Protein 6UB6 (pdb70)

Nearest PDB structures (foldseek):
  6ub2-assembly2_B  TM=1.001E+00  e=1.480E-48  Lentinula edodes
  6ub8-assembly5_E  TM=8.440E-01  e=1.609E-13  Aureobasidium namibiae CBS 147.97
  8j3y-assembly2_B  TM=8.061E-01  e=1.353E-11  Saccharophagus degradans 2-40
  8j3x-assembly1_A  TM=7.877E-01  e=9.665E-12  Saccharophagus degradans 2-40
  5m0k-assembly2_B  TM=5.957E-01  e=1.407E-04  Cellulomonas flavigena

Sequence (252 aa):
SHMASGKRGLAWPWYNSPLDPGVLNNGDGEVVAIYDWETYAPPTSTGGTGGLGFIGMQGTMDSDSSPVAQLATRQAQQGWATVFSLNEPDINGITPAEAASWYIEWVNPLAIKKKALPAVTSSTTSGQGLSWLSEMISACAGACYFDYINLHWYGTSFAEFQAYIEQAHNQFPSYTIVISEFALTNGGNQVAFFESAFPFLDGLSSYVLLYFPFVATSPALLQANDPGAVTTVGTGSCLYTNAGGPSSVGNLMY

InterPro domains:
  IPR017853 Glycoside hydrolase superfamily [SSF51445] (85-211)
  IPR024655 Asl1-like, glycosyl hydrolase catalytic domain [PF11790] (25-238)
  IPR053183 Alkali-sensitive linkage protein [PTHR34154] (13-233)

Organism: Lentinula edodes (NCBI:txid5353)

B-factor: mean 15.74, std 6.87, range [9.91, 63.65]

Structure (mmCIF, N/CA/C/O backbone):
data_6UB6
#
_entry.id   6UB6
#
_cell.length_a   45.871
_cell.length_b   47.678
_cell.length_c   52.549
_cell.angle_alpha   90.00
_cell.angle_beta   110.42
_cell.angle_gamma   90.00
#
_symmetry.space_group_name_H-M   'P 1 21 1'
#
loop_
_entity.id
_entity.type
_entity.pdbx_description
1 polymer Endo-beta-1,3-glucanase
2 branched beta-D-glucopyranose-(1-3)-beta-D-glucopyranose-(1-3)-beta-D-glucopyranose-(1-3)-beta-D-glucopyranose
3 branched beta-D-glucopyranose-(1-3)-beta-D-glucopyranose
4 non-polymer 'CHLORIDE ION'
5 water water
#
loop_
_atom_site.group_PDB
_atom_site.id
_atom_site.type_symbol
_atom_site.label_atom_id
_atom_site.label_alt_id
_atom_site.label_comp_id
_atom_site.label_asym_id
_atom_site.label_entity_id
_atom_site.label_seq_id
_atom_site.pdbx_PDB_ins_code
_atom_site.Cartn_x
_atom_site.Cartn_y
_atom_site.Cartn_z
_atom_site.occupancy
_atom_site.B_iso_or_equiv
_atom_site.auth_seq_id
_atom_site.auth_comp_id
_atom_site.auth_asym_id
_atom_site.auth_atom_id
_atom_site.pdbx_PDB_model_num
ATOM 1 N N . SER A 1 19 ? 8.607 -10.217 -12.985 1.00 28.41 16 SER A N 1
ATOM 2 C CA . SER A 1 19 ? 9.511 -10.902 -12.007 1.00 25.97 16 SER A CA 1
ATOM 3 C C . SER A 1 19 ? 9.049 -12.348 -11.786 1.00 23.78 16 SER A C 1
ATOM 4 O O . SER A 1 19 ? 7.854 -12.555 -11.489 1.00 24.61 16 SER A O 1
ATOM 7 N N . HIS A 1 20 ? 9.969 -13.304 -11.923 1.00 21.20 17 HIS A N 1
ATOM 8 C CA . HIS A 1 20 ? 9.732 -14.754 -11.695 1.00 20.25 17 HIS A CA 1
ATOM 9 C C . HIS A 1 20 ? 10.320 -15.189 -10.348 1.00 19.28 17 HIS A C 1
ATOM 10 O O . HIS A 1 20 ? 10.095 -16.344 -9.968 1.00 20.77 17 HIS A O 1
ATOM 17 N N . MET A 1 21 ? 11.046 -14.309 -9.653 1.00 18.34 18 MET A N 1
ATOM 18 C CA . MET A 1 21 ? 11.503 -14.559 -8.259 1.00 18.24 18 MET A CA 1
ATOM 19 C C . MET A 1 21 ? 11.782 -13.214 -7.584 1.00 19.05 18 MET A C 1
ATOM 20 O O . MET A 1 21 ? 12.626 -12.452 -8.092 1.00 20.66 18 MET A O 1
ATOM 25 N N . ALA A 1 22 ? 11.078 -12.942 -6.484 1.00 17.63 19 ALA A N 1
ATOM 26 C CA . ALA A 1 22 ? 11.098 -11.655 -5.750 1.00 17.82 19 ALA A CA 1
ATOM 27 C C . ALA A 1 22 ? 12.524 -11.332 -5.292 1.00 17.81 19 ALA A C 1
ATOM 28 O O . ALA A 1 22 ? 13.250 -12.272 -4.900 1.00 18.27 19 ALA A O 1
ATOM 30 N N . SER A 1 23 ? 12.892 -10.046 -5.309 1.00 16.73 20 SER A N 1
ATOM 31 C CA . SER A 1 23 ? 14.151 -9.523 -4.713 1.00 15.85 20 SER A CA 1
ATOM 32 C C . SER A 1 23 ? 14.175 -9.864 -3.218 1.00 15.58 20 SER A C 1
ATOM 33 O O . SER A 1 23 ? 15.238 -10.290 -2.721 1.00 17.07 20 SER A O 1
ATOM 36 N N . GLY A 1 24 ? 13.038 -9.696 -2.532 1.00 14.53 21 GLY A N 1
ATOM 37 C CA . GLY A 1 24 ? 12.835 -10.172 -1.150 1.00 13.75 21 GLY A CA 1
ATOM 38 C C . GLY A 1 24 ? 13.600 -9.355 -0.116 1.00 13.82 21 GLY A C 1
ATOM 39 O O . GLY A 1 24 ? 14.214 -9.964 0.787 1.00 14.89 21 GLY A O 1
ATOM 40 N N . LYS A 1 25 ? 13.547 -8.025 -0.221 1.00 13.02 22 LYS A N 1
ATOM 41 C CA . LYS A 1 25 ? 14.306 -7.091 0.648 1.00 13.17 22 LYS A CA 1
ATOM 42 C C . LYS A 1 25 ? 13.369 -6.263 1.536 1.00 12.63 22 LYS A C 1
ATOM 43 O O . LYS A 1 25 ? 13.896 -5.572 2.406 1.00 12.50 22 LYS A O 1
ATOM 49 N N . ARG A 1 26 ? 12.052 -6.284 1.316 1.00 11.37 23 ARG A N 1
ATOM 50 C CA . ARG A 1 26 ? 11.134 -5.283 1.924 1.00 11.50 23 ARG A CA 1
ATOM 51 C C . ARG A 1 26 ? 10.698 -5.738 3.315 1.00 11.17 23 ARG A C 1
ATOM 52 O O . ARG A 1 26 ? 10.493 -6.954 3.532 1.00 12.04 23 ARG A O 1
ATOM 60 N N . GLY A 1 27 ? 10.535 -4.770 4.213 1.00 10.34 24 GLY A N 1
ATOM 61 C CA . GLY A 1 27 ? 10.098 -5.030 5.595 1.00 10.72 24 GLY A CA 1
ATOM 62 C C . GLY A 1 27 ? 9.114 -3.994 6.106 1.00 11.00 24 GLY A C 1
ATOM 63 O O . GLY A 1 27 ? 9.113 -2.854 5.610 1.00 10.58 24 GLY A O 1
ATOM 64 N N . LEU A 1 28 ? 8.342 -4.376 7.124 1.00 11.03 25 LEU A N 1
ATOM 65 C CA . LEU A 1 28 ? 7.380 -3.477 7.812 1.00 10.99 25 LEU A CA 1
ATOM 66 C C . LEU A 1 28 ? 8.024 -2.893 9.072 1.00 11.08 25 LEU A C 1
ATOM 67 O O . LEU A 1 28 ? 8.410 -3.665 9.962 1.00 10.73 25 LEU A O 1
ATOM 72 N N . ALA A 1 29 ? 8.151 -1.567 9.118 1.00 11.27 26 ALA A N 1
ATOM 73 C CA . ALA A 1 29 ? 8.461 -0.786 10.334 1.00 10.53 26 ALA A CA 1
ATOM 74 C C . ALA A 1 29 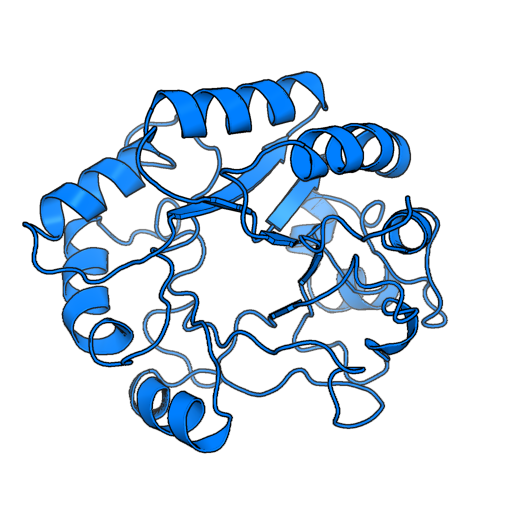? 7.143 -0.565 11.074 1.00 10.68 26 ALA A C 1
ATOM 75 O O . ALA A 1 29 ? 6.364 0.311 10.675 1.00 11.10 26 ALA A O 1
ATOM 77 N N . TRP A 1 30 ? 6.911 -1.387 12.095 1.00 9.96 27 TRP A N 1
ATOM 78 C CA . TRP A 1 30 ? 5.579 -1.690 12.674 1.00 10.16 27 TRP A CA 1
ATOM 79 C C . TRP A 1 30 ? 5.462 -1.101 14.074 1.00 10.18 27 TRP A C 1
ATOM 80 O O . TRP A 1 30 ? 6.004 -1.667 15.010 1.00 10.55 27 TRP A O 1
ATOM 91 N N . PRO A 1 31 ? 4.785 0.052 14.274 1.00 10.54 28 PRO A N 1
ATOM 92 C CA . PRO A 1 31 ? 4.744 0.677 15.592 1.00 10.87 28 PRO A CA 1
ATOM 93 C C . PRO A 1 31 ? 3.965 -0.097 16.664 1.00 11.13 28 PRO A C 1
ATOM 94 O O . PRO A 1 31 ? 3.092 -0.891 16.358 1.00 11.02 28 PRO A O 1
ATOM 98 N N . TRP A 1 32 ? 4.299 0.207 17.919 1.00 11.05 29 TRP A N 1
ATOM 99 C CA . TRP A 1 32 ? 3.677 -0.361 19.145 1.00 11.52 29 TRP A CA 1
ATOM 100 C C . TRP A 1 32 ? 2.152 -0.196 19.127 1.00 11.25 29 TRP A C 1
ATOM 101 O O . TRP A 1 32 ? 1.461 -1.029 19.749 1.00 11.42 29 TRP A O 1
ATOM 112 N N . TYR A 1 33 ? 1.652 0.863 18.489 1.00 11.14 30 TYR A N 1
ATOM 113 C CA . TYR A 1 33 ? 0.221 1.265 18.539 1.00 11.70 30 TYR A CA 1
ATOM 114 C C . TYR A 1 33 ? -0.591 0.576 17.429 1.00 11.10 30 TYR A C 1
ATOM 115 O O . TYR A 1 33 ? -1.752 0.946 17.238 1.00 10.81 30 TYR A O 1
ATOM 124 N N . ASN A 1 34 ? -0.047 -0.440 16.750 1.00 11.47 31 ASN A N 1
ATOM 125 C CA . ASN A 1 34 ? -0.704 -1.042 15.557 1.00 11.52 31 ASN A CA 1
ATOM 126 C C . ASN A 1 34 ? -1.630 -2.221 15.897 1.00 11.80 31 ASN A C 1
ATOM 127 O O . ASN A 1 34 ? -1.962 -2.973 14.970 1.00 11.80 31 ASN A O 1
ATOM 132 N N . SER A 1 35 ? -2.105 -2.361 17.140 1.00 12.16 32 SER A N 1
ATOM 133 C CA . SER A 1 35 ? -3.041 -3.451 17.534 1.00 12.64 32 SER A CA 1
ATOM 134 C C . SER A 1 35 ? -4.233 -3.573 16.576 1.00 12.86 32 SER A C 1
ATOM 135 O O . SER A 1 35 ? -4.714 -4.685 16.358 1.00 12.90 32 SER A O 1
ATOM 138 N N . PRO A 1 36 ? -4.794 -2.481 15.995 1.00 12.73 33 PRO A N 1
ATOM 139 C CA . PRO A 1 36 ? -5.908 -2.617 15.054 1.00 12.64 33 PRO A CA 1
ATOM 140 C C . PRO A 1 36 ? -5.534 -3.133 13.655 1.00 12.51 33 PRO A C 1
ATOM 141 O O . PRO A 1 36 ? -6.433 -3.459 12.912 1.00 13.66 33 PRO A O 1
ATOM 145 N N . LEU A 1 37 ? -4.245 -3.187 13.318 1.00 12.29 34 LEU A N 1
ATOM 146 C CA . LEU A 1 37 ? -3.801 -3.400 11.913 1.00 12.10 34 LEU A CA 1
ATOM 147 C C . LEU A 1 37 ? -3.250 -4.814 11.718 1.00 11.95 34 LEU A C 1
ATOM 148 O O . LEU A 1 37 ? -2.740 -5.410 12.668 1.00 11.69 34 LEU A O 1
ATOM 153 N N . ASP A 1 38 ? -3.334 -5.301 10.481 1.00 11.93 35 ASP A N 1
ATOM 154 C CA . ASP A 1 38 ? -2.961 -6.682 10.084 1.00 12.24 35 ASP A CA 1
ATOM 155 C C . ASP A 1 38 ? -1.753 -6.621 9.150 1.00 12.00 35 ASP A C 1
ATOM 156 O O . ASP A 1 38 ? -1.874 -6.170 8.010 1.00 11.71 35 ASP A O 1
ATOM 161 N N . PRO A 1 39 ? -0.556 -7.098 9.571 1.00 12.87 36 PRO A N 1
ATOM 162 C CA . PRO A 1 39 ? 0.617 -7.088 8.694 1.00 13.19 36 PRO A CA 1
ATOM 163 C C . PRO A 1 39 ? 0.419 -7.932 7.424 1.00 12.89 36 PRO A C 1
ATOM 164 O O . PRO A 1 39 ? 1.018 -7.618 6.416 1.00 12.21 36 PRO A O 1
ATOM 168 N N . GLY A 1 40 ? -0.418 -8.969 7.501 1.00 12.96 37 GLY A N 1
ATOM 169 C CA . GLY A 1 40 ? -0.776 -9.830 6.355 1.00 13.33 37 GLY A CA 1
ATOM 170 C C . GLY A 1 40 ? -1.387 -9.054 5.196 1.00 13.09 37 GLY A C 1
ATOM 171 O O . GLY A 1 40 ? -1.315 -9.542 4.053 1.00 13.25 37 GLY A O 1
ATOM 172 N N . VAL A 1 41 ? -1.964 -7.879 5.447 1.00 12.50 38 VAL A N 1
ATOM 173 C CA . VAL A 1 41 ? -2.536 -7.022 4.365 1.00 12.12 38 VAL A CA 1
ATOM 174 C C . VAL A 1 41 ? -1.414 -6.624 3.392 1.00 12.47 38 VAL A C 1
ATOM 175 O O . VAL A 1 41 ? -1.704 -6.511 2.191 1.00 12.94 38 VAL A O 1
ATOM 179 N N . LEU A 1 42 ? -0.176 -6.444 3.870 1.00 12.45 39 LEU A N 1
ATOM 180 C CA . LEU A 1 42 ? 0.952 -5.960 3.023 1.00 12.80 39 LEU A CA 1
ATOM 181 C C . LEU A 1 42 ? 1.871 -7.119 2.615 1.00 12.88 39 LEU A C 1
ATOM 182 O O . LEU A 1 42 ? 2.898 -6.851 1.985 1.00 13.99 39 LEU A O 1
ATOM 187 N N . ASN A 1 43 ? 1.504 -8.361 2.939 1.00 13.37 40 ASN A N 1
ATOM 188 C CA . ASN A 1 43 ? 2.234 -9.577 2.492 1.00 13.79 40 ASN A CA 1
ATOM 189 C C . ASN A 1 43 ? 1.312 -10.423 1.608 1.00 13.87 40 ASN A C 1
ATOM 190 O O . ASN A 1 43 ? 0.563 -11.256 2.152 1.00 14.26 40 ASN A O 1
ATOM 195 N N . ASN A 1 44 ? 1.400 -10.256 0.285 1.00 14.01 41 ASN A N 1
ATOM 196 C CA . ASN A 1 44 ? 0.578 -11.026 -0.688 1.00 14.06 41 ASN A CA 1
ATOM 197 C C . ASN A 1 44 ? 1.233 -12.387 -0.963 1.00 13.99 41 ASN A C 1
ATOM 198 O O . ASN A 1 44 ? 0.691 -13.132 -1.791 1.00 15.37 41 ASN A O 1
ATOM 203 N N . GLY A 1 45 ? 2.367 -12.689 -0.326 1.00 13.41 42 GLY A N 1
ATOM 204 C CA . GLY A 1 45 ? 3.052 -13.991 -0.433 1.00 14.90 42 GLY A CA 1
ATOM 205 C C . GLY A 1 45 ? 3.917 -14.120 -1.679 1.00 14.89 42 GLY A C 1
ATOM 206 O O . GLY A 1 45 ? 4.495 -15.205 -1.863 1.00 15.38 42 GLY A O 1
ATOM 207 N N . ASP A 1 46 ? 4.037 -13.072 -2.504 1.00 14.77 43 ASP A N 1
ATOM 208 C CA . ASP A 1 46 ? 4.915 -13.092 -3.706 1.00 14.80 43 ASP A CA 1
ATOM 209 C C . ASP A 1 46 ? 6.366 -13.234 -3.236 1.00 15.08 43 ASP A C 1
ATOM 210 O O . ASP A 1 46 ? 7.169 -13.857 -3.951 1.00 16.64 43 ASP A O 1
ATOM 215 N N . GLY A 1 47 ? 6.682 -12.673 -2.066 1.00 14.91 44 GLY A N 1
ATOM 216 C CA . GLY A 1 47 ? 7.998 -12.810 -1.420 1.00 14.36 44 GLY A CA 1
ATOM 217 C C . GLY A 1 47 ? 8.813 -11.531 -1.446 1.00 13.73 44 GLY A C 1
ATOM 218 O O . GLY A 1 47 ? 9.991 -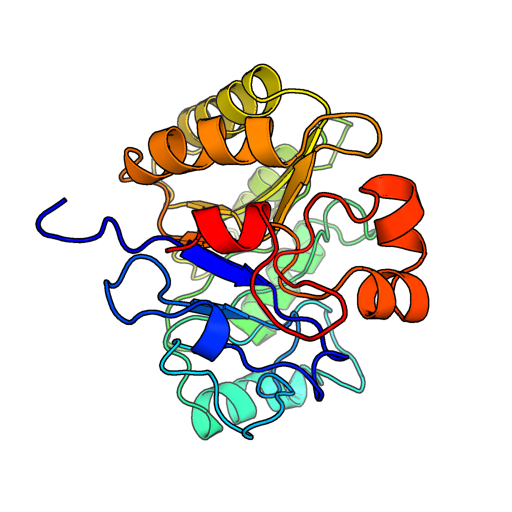11.607 -1.073 1.00 14.67 44 GLY A O 1
ATOM 219 N N . GLU A 1 48 ? 8.237 -10.393 -1.855 1.00 12.84 45 GLU A N 1
ATOM 220 C CA . GLU A 1 48 ? 8.956 -9.090 -1.800 1.00 13.27 45 GLU A CA 1
ATOM 221 C C . GLU A 1 48 ? 9.034 -8.614 -0.346 1.00 13.00 45 GLU A C 1
ATOM 222 O O . GLU A 1 48 ? 10.064 -8.005 0.011 1.00 13.13 45 GLU A O 1
ATOM 228 N N . VAL A 1 49 ? 7.991 -8.870 0.452 1.00 12.49 46 VAL A N 1
ATOM 229 C CA . VAL A 1 49 ? 7.930 -8.444 1.881 1.00 12.31 46 VAL A CA 1
ATOM 230 C C . VAL A 1 49 ? 8.226 -9.657 2.771 1.00 12.88 46 VAL A C 1
ATOM 231 O O . VAL A 1 49 ? 7.458 -10.633 2.727 1.00 13.64 46 VAL A O 1
ATOM 235 N N . VAL A 1 50 ? 9.307 -9.586 3.552 1.00 12.39 47 VAL A N 1
ATOM 236 C CA . VAL A 1 50 ? 9.896 -10.772 4.239 1.00 12.20 47 VAL A CA 1
ATOM 237 C C . VAL A 1 50 ? 10.054 -10.525 5.744 1.00 12.34 47 VAL A C 1
ATOM 238 O O . VAL A 1 50 ? 10.129 -11.522 6.468 1.00 14.73 47 VAL A O 1
ATOM 242 N N . ALA A 1 51 ? 10.131 -9.273 6.202 1.00 11.27 48 ALA A N 1
ATOM 243 C CA . ALA A 1 51 ? 10.565 -8.947 7.579 1.00 11.24 48 ALA A CA 1
ATOM 244 C C . ALA A 1 51 ? 9.615 -7.952 8.241 1.00 10.91 48 ALA A C 1
ATOM 245 O O . ALA A 1 51 ? 8.880 -7.232 7.555 1.00 10.70 48 ALA A O 1
ATOM 247 N N . ILE A 1 52 ? 9.646 -7.928 9.570 1.00 10.88 49 ILE A N 1
ATOM 248 C CA . ILE A 1 52 ? 8.898 -6.945 10.399 1.00 10.74 49 ILE A CA 1
ATOM 249 C C . ILE A 1 52 ? 9.743 -6.659 11.637 1.00 10.61 49 ILE A C 1
ATOM 250 O O . ILE A 1 52 ? 10.367 -7.591 12.147 1.00 11.12 49 ILE A O 1
ATOM 255 N N . TYR A 1 53 ? 9.811 -5.398 12.053 1.00 9.93 50 TYR A N 1
ATOM 256 C CA . TYR A 1 53 ? 10.378 -5.015 13.371 1.00 10.18 50 TYR A CA 1
ATOM 257 C C . TYR A 1 53 ? 9.476 -3.937 13.965 1.00 10.28 50 TYR A C 1
ATOM 258 O O . TYR A 1 53 ? 8.700 -3.320 13.209 1.00 10.34 50 TYR A O 1
ATOM 267 N N . ASP A 1 54 ? 9.544 -3.751 15.284 1.00 10.60 51 ASP A N 1
ATOM 268 C CA . ASP A 1 54 ? 8.603 -2.857 16.006 1.00 10.83 51 ASP A CA 1
ATOM 269 C C . ASP A 1 54 ? 9.345 -1.964 17.004 1.00 10.51 51 ASP A C 1
ATOM 270 O O . ASP A 1 54 ? 8.683 -1.437 17.912 1.00 10.85 51 ASP A O 1
ATOM 275 N N . TRP A 1 55 ? 10.658 -1.791 16.830 1.00 10.51 52 TRP A N 1
ATOM 276 C CA . TRP A 1 55 ? 11.542 -0.936 17.670 1.00 10.42 52 TRP A CA 1
ATOM 277 C C . TRP A 1 55 ? 11.647 -1.493 19.097 1.00 10.63 52 TRP A C 1
ATOM 278 O O . TRP A 1 55 ? 12.244 -0.809 19.946 1.00 11.25 52 TRP A O 1
ATOM 289 N N . GLU A 1 56 ? 11.133 -2.703 19.342 1.00 10.39 53 GLU A N 1
ATOM 290 C CA . GLU A 1 56 ? 11.060 -3.306 20.701 1.00 10.39 53 GLU A CA 1
ATOM 291 C C . GLU A 1 56 ? 11.440 -4.789 20.637 1.00 10.39 53 GLU A C 1
ATOM 292 O O . GLU A 1 56 ? 11.609 -5.327 19.523 1.00 10.25 53 GLU A O 1
ATOM 298 N N . THR A 1 57 ? 11.545 -5.430 21.803 1.00 10.75 54 THR A N 1
ATOM 299 C CA . THR A 1 57 ? 11.906 -6.865 21.938 1.00 11.25 54 THR A CA 1
ATOM 300 C C . THR A 1 57 ? 10.657 -7.714 22.212 1.00 11.23 54 THR A C 1
ATOM 301 O O . THR A 1 57 ? 10.805 -8.942 22.297 1.00 12.33 54 THR A O 1
ATOM 305 N N . TYR A 1 58 ? 9.477 -7.099 22.333 1.00 10.70 55 TYR A N 1
ATOM 306 C CA . TYR A 1 58 ? 8.179 -7.822 22.402 1.00 11.34 55 TYR A CA 1
ATOM 307 C C . TYR A 1 58 ? 7.595 -7.916 20.989 1.00 11.46 55 TYR A C 1
ATOM 308 O O . TYR A 1 58 ? 7.931 -7.084 20.117 1.00 11.70 55 TYR A O 1
ATOM 317 N N . ALA A 1 59 ? 6.743 -8.916 20.766 1.00 11.59 56 ALA A N 1
ATOM 318 C CA . ALA A 1 59 ? 6.202 -9.265 19.434 1.00 11.85 56 ALA A CA 1
ATOM 319 C C . ALA A 1 59 ? 5.348 -8.114 18.906 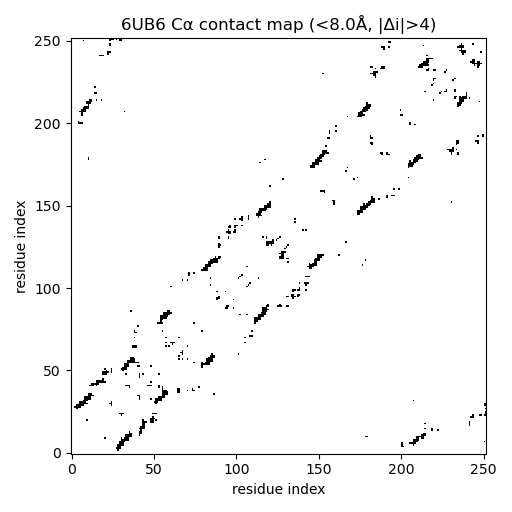1.00 11.92 56 ALA A C 1
ATOM 320 O O . ALA A 1 59 ? 4.727 -7.388 19.681 1.00 12.38 56 ALA A O 1
ATOM 322 N N . PRO A 1 60 ? 5.281 -7.909 17.570 1.00 11.47 57 PRO A N 1
ATOM 323 C CA . PRO A 1 60 ? 4.423 -6.871 16.999 1.00 11.52 57 PRO A CA 1
ATOM 324 C C . PRO A 1 60 ? 2.989 -6.928 17.526 1.00 11.59 57 PRO A C 1
ATOM 325 O O . PRO A 1 60 ? 2.357 -7.980 17.481 1.00 11.81 57 PRO A O 1
ATOM 329 N N . PRO A 1 61 ? 2.442 -5.824 18.086 1.00 11.40 58 PRO A N 1
ATOM 330 C CA . PRO A 1 61 ? 1.018 -5.765 18.417 1.00 11.60 58 PRO A CA 1
ATOM 331 C C . PRO A 1 61 ? 0.197 -5.668 17.123 1.00 11.67 58 PRO A C 1
ATOM 332 O O . PRO A 1 61 ? 0.356 -4.702 16.394 1.00 12.20 58 PRO A O 1
ATOM 336 N N . THR A 1 62 ? -0.654 -6.661 16.858 1.00 11.74 59 THR A N 1
ATOM 337 C CA . THR A 1 62 ? -1.429 -6.759 15.593 1.00 12.28 59 THR A CA 1
ATOM 338 C C . THR A 1 62 ? -2.869 -7.176 15.893 1.00 13.26 59 THR A C 1
ATOM 339 O O . THR A 1 62 ? -3.147 -7.601 17.028 1.00 14.53 59 THR A O 1
ATOM 343 N N . SER A 1 63 ? -3.743 -7.085 14.895 1.00 13.33 60 SER A N 1
ATOM 344 C CA . SER A 1 63 ? -5.176 -7.457 15.017 1.00 14.49 60 SER A CA 1
ATOM 345 C C . SER A 1 63 ? -5.331 -8.981 15.112 1.00 15.13 60 SER A C 1
ATOM 346 O O . SER A 1 63 ? -6.412 -9.419 15.516 1.00 17.84 60 SER A O 1
ATOM 349 N N . THR A 1 64 ? -4.300 -9.748 14.744 1.00 15.70 61 THR A N 1
ATOM 350 C CA . THR A 1 64 ? -4.352 -11.228 14.591 1.00 16.46 61 THR A CA 1
ATOM 351 C C . THR A 1 64 ? -3.610 -11.936 15.731 1.00 16.67 61 THR A C 1
ATOM 352 O O . THR A 1 64 ? -3.879 -13.133 15.939 1.00 19.73 61 THR A O 1
ATOM 356 N N . GLY A 1 65 ? -2.676 -11.248 16.396 1.00 16.14 62 GLY A N 1
ATOM 357 C CA . GLY A 1 65 ? -1.704 -11.862 17.322 1.00 16.56 62 GLY A CA 1
ATOM 358 C C . GLY A 1 65 ? -0.542 -12.507 16.577 1.00 16.57 62 GLY A C 1
ATOM 359 O O . GLY A 1 65 ? 0.352 -13.051 17.244 1.00 20.15 62 GLY A O 1
ATOM 360 N N . GLY A 1 66 ? -0.552 -12.460 15.240 1.00 15.43 63 GLY A N 1
ATOM 361 C CA . GLY A 1 66 ? 0.533 -12.985 14.388 1.00 15.26 63 GLY A CA 1
ATOM 362 C C . GLY A 1 66 ? 1.198 -11.879 13.588 1.00 15.05 63 GLY A C 1
ATOM 363 O O . GLY A 1 66 ? 0.852 -10.703 13.799 1.00 16.04 63 GLY A O 1
ATOM 364 N N . THR A 1 67 ? 2.108 -12.239 12.678 1.00 15.14 64 THR A N 1
ATOM 365 C CA . THR A 1 67 ? 2.921 -11.270 11.896 1.00 15.76 64 THR A CA 1
ATOM 366 C C . THR A 1 67 ? 2.679 -11.452 10.397 1.00 15.78 64 THR A C 1
ATOM 367 O O . THR A 1 67 ? 3.508 -10.973 9.615 1.00 16.73 64 THR A O 1
ATOM 371 N N . GLY A 1 68 ? 1.587 -12.110 10.016 1.00 14.56 65 GLY A N 1
ATOM 372 C CA . GLY A 1 68 ? 1.177 -12.229 8.603 1.00 15.39 65 GLY A CA 1
ATOM 373 C C . GLY A 1 68 ? 2.231 -12.931 7.766 1.00 16.02 65 GLY A C 1
ATOM 374 O O . GLY A 1 68 ? 2.407 -12.552 6.584 1.00 16.92 65 GLY A O 1
ATOM 375 N N . GLY A 1 69 ? 2.917 -13.910 8.360 1.00 17.26 66 GLY A N 1
ATOM 376 C CA . GLY A 1 69 ? 3.936 -14.748 7.703 1.00 18.37 66 GLY A CA 1
ATOM 377 C C . GLY A 1 69 ? 5.309 -14.096 7.656 1.00 17.46 66 GLY A C 1
ATOM 378 O O . GLY A 1 69 ? 6.217 -14.708 7.070 1.00 20.85 66 GLY A O 1
ATOM 379 N N . LEU A 1 70 ? 5.482 -12.913 8.254 1.00 16.11 67 LEU A N 1
ATOM 380 C CA . LEU A 1 70 ? 6.763 -12.157 8.195 1.00 14.79 67 LEU A CA 1
ATOM 381 C C . LEU A 1 70 ? 7.666 -12.554 9.365 1.00 14.04 67 LEU A C 1
ATOM 382 O O . LEU A 1 70 ? 7.148 -12.795 10.469 1.00 15.65 67 LEU A O 1
ATOM 387 N N . GLY A 1 71 ? 8.975 -12.609 9.121 1.00 13.64 68 GLY A N 1
ATOM 388 C CA . GLY A 1 71 ? 9.988 -12.914 10.148 1.00 13.61 68 GLY A CA 1
ATOM 389 C C . GLY A 1 71 ? 10.226 -11.711 11.040 1.00 13.00 68 GLY A C 1
ATOM 390 O O . GLY A 1 71 ? 10.615 -10.655 10.519 1.00 13.38 68 GLY A O 1
ATOM 391 N N . PHE A 1 72 ? 9.990 -11.850 12.343 1.00 12.28 69 PHE A N 1
ATOM 392 C CA . PHE A 1 72 ? 10.146 -10.732 13.300 1.00 11.58 69 PHE A CA 1
ATOM 393 C C . PHE A 1 72 ? 11.618 -10.591 13.683 1.00 11.28 69 PHE A C 1
ATOM 394 O O . PHE A 1 72 ? 12.267 -11.597 14.037 1.00 11.80 69 PHE A O 1
ATOM 402 N N . ILE A 1 73 ? 12.108 -9.357 13.620 1.00 10.39 70 ILE A N 1
ATOM 403 C CA . ILE A 1 73 ? 13.466 -8.961 14.076 1.00 10.31 70 ILE A CA 1
ATOM 404 C C . ILE A 1 73 ? 13.295 -8.205 15.392 1.00 10.56 70 ILE A C 1
ATOM 405 O O . ILE A 1 73 ? 12.693 -7.123 15.379 1.00 10.67 70 ILE A O 1
ATOM 410 N N . GLY A 1 74 ? 13.769 -8.780 16.497 1.00 10.36 71 GLY A N 1
ATOM 411 C CA . GLY A 1 74 ? 13.784 -8.088 17.796 1.00 10.46 71 GLY A CA 1
ATOM 412 C C . GLY A 1 74 ? 14.665 -6.858 17.732 1.00 11.01 71 GLY A C 1
ATOM 413 O O . GLY A 1 74 ? 15.634 -6.864 16.953 1.00 11.78 71 GLY A O 1
ATOM 414 N N . MET A 1 75 ? 14.388 -5.847 18.555 1.00 10.71 72 MET A N 1
ATOM 415 C CA . MET A 1 75 ? 15.218 -4.617 18.554 1.00 10.42 72 MET A CA 1
ATOM 416 C C . MET A 1 75 ? 15.351 -4.080 19.975 1.00 10.10 72 MET A C 1
ATOM 417 O O . MET A 1 75 ? 14.321 -3.738 20.580 1.00 10.49 72 MET A O 1
ATOM 422 N N . GLN A 1 76 ? 16.591 -3.995 20.448 1.00 10.19 73 GLN A N 1
ATOM 423 C CA . GLN A 1 76 ? 16.936 -3.278 21.696 1.00 10.34 73 GLN A CA 1
ATOM 424 C C . GLN A 1 76 ? 17.310 -1.848 21.290 1.00 10.35 73 GLN A C 1
ATOM 425 O O . GLN A 1 76 ? 18.507 -1.581 21.087 1.00 10.45 73 GLN A O 1
ATOM 431 N N . GLY A 1 77 ? 16.303 -0.979 21.163 1.00 10.75 74 GLY A N 1
ATOM 432 C CA . GLY A 1 77 ? 16.439 0.354 20.546 1.00 10.72 74 GLY A CA 1
ATOM 433 C C . GLY A 1 77 ? 16.884 1.400 21.548 1.00 10.69 74 GLY A C 1
ATOM 434 O O . GLY A 1 77 ? 17.346 2.467 21.120 1.00 11.11 74 GLY A O 1
ATOM 435 N N . THR A 1 78 ? 16.739 1.102 22.842 1.00 10.76 75 THR A N 1
ATOM 436 C CA . THR A 1 78 ? 17.241 1.915 23.975 1.00 10.86 75 THR A CA 1
ATOM 437 C C . THR A 1 78 ? 18.222 1.055 24.769 1.00 10.82 75 THR A C 1
ATOM 438 O O . THR A 1 78 ? 18.166 -0.176 24.619 1.00 11.30 75 THR A O 1
ATOM 442 N N . MET A 1 79 ? 19.050 1.658 25.622 1.00 11.79 76 MET A N 1
ATOM 443 C CA . MET A 1 79 ? 20.010 0.879 26.448 1.00 12.62 76 MET A CA 1
ATOM 444 C C . MET A 1 79 ? 19.242 0.067 27.498 1.00 11.92 76 MET A C 1
ATOM 445 O O . MET A 1 79 ? 19.750 -0.976 27.934 1.00 12.73 76 MET A O 1
ATOM 450 N N . ASP A 1 80 ? 18.036 0.511 27.844 1.00 11.94 77 ASP A N 1
ATOM 451 C CA . ASP A 1 80 ? 17.138 -0.162 28.815 1.00 11.98 77 ASP A CA 1
ATOM 452 C C . ASP A 1 80 ? 15.831 0.628 28.846 1.00 12.24 77 ASP A C 1
ATOM 453 O O . ASP A 1 80 ? 15.885 1.868 28.820 1.00 13.06 77 ASP A O 1
ATOM 458 N N . SER A 1 81 ? 14.695 -0.056 28.900 1.00 12.09 78 SER A N 1
ATOM 459 C CA . SER A 1 81 ? 13.369 0.591 29.043 1.00 11.88 78 SER A CA 1
ATOM 460 C C . SER A 1 81 ? 12.410 -0.369 29.735 1.00 11.58 78 SER A C 1
ATOM 461 O O . SER A 1 81 ? 12.721 -1.570 29.814 1.00 12.02 78 SER A O 1
ATOM 464 N N . ASP A 1 82 ? 11.277 0.154 30.192 1.00 12.22 79 ASP A N 1
ATOM 465 C CA . ASP A 1 82 ? 10.219 -0.662 30.836 1.00 13.03 79 ASP A CA 1
ATOM 466 C C . ASP A 1 82 ? 9.650 -1.635 29.803 1.00 12.38 79 ASP A C 1
ATOM 467 O O . ASP A 1 82 ? 9.343 -2.771 30.175 1.00 13.89 79 ASP A O 1
ATOM 472 N N . SER A 1 83 ? 9.540 -1.203 28.545 1.00 11.78 80 SER A N 1
ATOM 473 C CA . SER A 1 83 ? 8.913 -1.980 27.442 1.00 12.59 80 SER A CA 1
ATOM 474 C C . SER A 1 83 ? 9.908 -2.990 26.854 1.00 11.27 80 SER A C 1
ATOM 475 O O . SER A 1 83 ? 9.465 -4.104 26.497 1.00 11.94 80 SER A O 1
ATOM 478 N N . SER A 1 84 ? 11.193 -2.627 26.775 1.00 11.42 81 SER A N 1
ATOM 479 C CA . SER A 1 84 ? 12.311 -3.504 26.331 1.00 11.38 81 SER A CA 1
ATOM 480 C C . SER A 1 84 ? 13.398 -3.533 27.403 1.00 11.41 81 SER A C 1
ATOM 481 O O . SER A 1 84 ? 14.465 -2.941 27.238 1.00 10.85 81 SER A O 1
ATOM 484 N N . PRO A 1 85 ? 13.172 -4.226 28.542 1.00 11.89 82 PRO A N 1
ATOM 485 C CA . PRO A 1 85 ? 14.182 -4.308 29.593 1.00 11.68 82 PRO A CA 1
ATOM 486 C C . PRO A 1 85 ? 15.379 -5.091 29.041 1.00 11.63 82 PRO A C 1
ATOM 487 O O . PRO A 1 85 ? 15.184 -6.206 28.566 1.00 12.06 82 PRO A O 1
ATOM 491 N N . VAL A 1 86 ? 16.572 -4.499 29.079 1.00 11.23 83 VAL A N 1
ATOM 492 C CA . VAL A 1 86 ? 17.768 -5.114 28.437 1.00 11.87 83 VAL A CA 1
ATOM 493 C C . VAL A 1 86 ? 18.109 -6.418 29.173 1.00 11.60 83 VAL A C 1
ATOM 494 O O . VAL A 1 86 ? 18.647 -7.321 28.544 1.00 11.96 83 VAL A O 1
ATOM 498 N N . ALA A 1 87 ? 17.764 -6.545 30.458 1.00 11.35 84 ALA A N 1
ATOM 499 C CA . ALA A 1 87 ? 17.957 -7.798 31.225 1.00 11.93 84 ALA A CA 1
ATOM 500 C C . ALA A 1 87 ? 17.158 -8.952 30.603 1.00 11.40 84 ALA A C 1
ATOM 501 O O . ALA A 1 87 ? 17.532 -10.109 30.839 1.00 12.47 84 ALA A O 1
ATOM 503 N N . GLN A 1 88 ? 16.113 -8.651 29.824 1.00 11.82 85 GLN A N 1
ATOM 504 C CA . GLN A 1 88 ? 15.225 -9.666 29.195 1.00 12.04 85 GLN A CA 1
ATOM 505 C C . GLN A 1 88 ? 15.542 -9.827 27.703 1.00 11.34 85 GLN A C 1
ATOM 506 O O . GLN A 1 88 ? 14.857 -10.622 27.063 1.00 11.47 85 GLN A O 1
ATOM 512 N N . LEU A 1 89 ? 16.564 -9.151 27.169 1.00 11.14 86 LEU A N 1
ATOM 513 C CA . LEU A 1 89 ? 16.885 -9.213 25.718 1.00 11.10 86 LEU A CA 1
ATOM 514 C C . LEU A 1 89 ? 17.192 -10.663 25.318 1.00 11.79 86 LEU A C 1
ATOM 515 O O . LEU A 1 89 ? 16.590 -11.136 24.333 1.00 12.32 86 LEU A O 1
ATOM 520 N N . ALA A 1 90 ? 18.120 -11.334 26.010 1.00 11.75 87 ALA A N 1
ATOM 521 C CA . ALA A 1 90 ? 18.517 -12.729 25.694 1.00 12.90 87 ALA A CA 1
ATOM 522 C C . ALA A 1 90 ? 17.298 -13.652 25.848 1.00 12.65 87 ALA A C 1
ATOM 523 O O . ALA A 1 90 ? 17.076 -14.527 24.990 1.00 13.50 87 ALA A O 1
ATOM 525 N N . THR A 1 91 ? 16.521 -13.459 26.913 1.00 11.87 88 THR A N 1
ATOM 526 C CA . THR A 1 91 ? 15.294 -14.250 27.191 1.00 12.01 88 THR A CA 1
ATOM 527 C C . THR A 1 91 ? 14.324 -14.141 26.013 1.00 11.29 88 THR A C 1
ATOM 528 O O . THR A 1 91 ? 13.816 -15.178 25.560 1.00 11.52 88 THR A O 1
ATOM 532 N N . ARG A 1 92 ? 14.050 -12.923 25.548 1.00 11.12 89 ARG A N 1
ATOM 533 C CA . ARG A 1 92 ? 13.015 -12.687 24.509 1.00 11.35 89 ARG A CA 1
ATOM 534 C C . ARG A 1 92 ? 13.492 -13.263 23.175 1.00 11.22 89 ARG A C 1
ATOM 535 O O . ARG A 1 92 ? 12.654 -13.833 22.457 1.00 11.15 89 ARG A O 1
ATOM 543 N N . GLN A 1 93 ? 14.791 -13.184 22.878 1.00 10.68 90 GLN A N 1
ATOM 544 C CA . GLN A 1 93 ? 15.326 -13.821 21.650 1.00 11.12 90 GLN A CA 1
ATOM 545 C C . GLN A 1 93 ? 15.052 -15.328 21.710 1.00 11.29 90 GLN A C 1
ATOM 546 O O . GLN A 1 93 ? 14.595 -15.880 20.694 1.00 11.89 90 GLN A O 1
ATOM 552 N N . ALA A 1 94 ? 15.323 -15.977 22.848 1.00 11.47 91 ALA A N 1
ATOM 553 C CA . ALA A 1 94 ? 15.182 -17.446 22.994 1.00 11.72 91 ALA A CA 1
ATOM 554 C C . ALA A 1 94 ? 13.699 -17.827 22.949 1.00 11.28 91 ALA A C 1
ATOM 555 O O . ALA A 1 94 ? 13.359 -18.828 22.296 1.00 12.88 91 ALA A O 1
ATOM 557 N N . GLN A 1 95 ? 12.845 -17.067 23.634 1.00 11.35 92 GLN A N 1
ATOM 558 C CA . GLN A 1 95 ? 11.381 -17.319 23.649 1.00 11.44 92 GLN A CA 1
ATOM 559 C C . GLN A 1 95 ? 10.815 -17.220 22.223 1.00 11.63 92 GLN A C 1
ATOM 560 O O . GLN A 1 95 ? 9.968 -18.057 21.865 1.00 11.59 92 GLN A O 1
ATOM 566 N N . GLN A 1 96 ? 11.268 -16.246 21.432 1.00 11.63 93 GLN A N 1
ATOM 567 C CA . GLN A 1 96 ? 10.612 -15.882 20.146 1.00 11.58 93 GLN A CA 1
ATOM 568 C C . GLN A 1 96 ? 11.361 -16.463 18.943 1.00 12.02 93 GLN A C 1
ATOM 569 O O . GLN A 1 96 ? 10.744 -16.549 17.865 1.00 13.40 93 GLN A O 1
ATOM 575 N N . GLY A 1 97 ? 12.640 -16.810 19.101 1.00 12.11 94 GLY A N 1
ATOM 576 C CA . GLY A 1 97 ? 13.449 -17.450 18.046 1.00 12.33 94 GLY A CA 1
ATOM 577 C C . GLY A 1 97 ? 13.775 -16.505 16.902 1.00 12.68 94 GLY A C 1
ATOM 578 O O . GLY A 1 97 ? 13.811 -16.968 15.744 1.00 13.12 94 GLY A O 1
ATOM 579 N N . TRP A 1 98 ? 14.063 -15.233 17.183 1.00 12.97 95 TRP A N 1
ATOM 580 C CA . TRP A 1 98 ? 14.525 -14.289 16.130 1.00 13.07 95 TRP A CA 1
ATOM 581 C C . TRP A 1 98 ? 15.740 -14.891 15.428 1.00 12.38 95 TRP A C 1
ATOM 582 O O . TRP A 1 98 ? 16.586 -15.482 16.120 1.00 12.73 95 TRP A O 1
ATOM 593 N N . ALA A 1 99 ? 15.845 -14.700 14.113 1.00 12.06 96 ALA A N 1
ATOM 594 C CA . ALA A 1 99 ? 17.071 -15.000 13.339 1.00 12.44 96 ALA A CA 1
ATOM 595 C C . ALA A 1 99 ? 17.999 -13.780 13.322 1.00 12.13 96 ALA A C 1
ATOM 596 O O . ALA A 1 99 ? 19.216 -13.953 13.094 1.00 12.67 96 ALA A O 1
ATOM 598 N N . THR A 1 100 ? 17.451 -12.586 13.554 1.00 12.05 97 THR A N 1
ATOM 599 C CA . THR A 1 100 ? 18.198 -11.304 13.504 1.00 11.56 97 THR A CA 1
ATOM 600 C C . THR A 1 100 ? 17.770 -10.424 14.681 1.00 10.88 97 THR A C 1
ATOM 601 O O . THR A 1 100 ? 16.601 -10.508 15.092 1.00 11.34 97 THR A O 1
ATOM 605 N N . VAL A 1 101 ? 18.679 -9.587 15.168 1.00 10.41 98 VAL A N 1
ATOM 606 C CA . VAL A 1 101 ? 18.375 -8.557 16.196 1.00 10.57 98 VAL A CA 1
ATOM 607 C C . VAL A 1 101 ? 18.992 -7.223 15.766 1.00 10.48 98 VAL A C 1
ATOM 608 O O . VAL A 1 101 ? 20.125 -7.210 15.243 1.00 10.10 98 VAL A O 1
ATOM 612 N N . PHE A 1 102 ? 18.242 -6.141 15.972 1.00 10.95 99 PHE A N 1
ATOM 613 C CA . PHE A 1 102 ? 18.701 -4.741 15.807 1.00 10.60 99 PHE A CA 1
ATOM 614 C C . PHE A 1 102 ? 19.030 -4.158 17.181 1.00 10.52 99 PHE A C 1
ATOM 615 O O . PHE A 1 102 ? 18.446 -4.586 18.197 1.00 11.50 99 PHE A O 1
ATOM 623 N N . SER A 1 103 ? 19.935 -3.183 17.210 1.00 10.06 100 SER A N 1
ATOM 624 C CA . SER A 1 103 ? 20.396 -2.538 18.463 1.00 10.45 100 SER A CA 1
ATOM 625 C C . SER A 1 103 ? 19.916 -1.077 18.494 1.00 10.64 100 SER A C 1
ATOM 626 O O . SER A 1 103 ? 18.784 -0.813 18.036 1.00 11.29 100 SER A O 1
ATOM 629 N N . LEU A 1 104 ? 20.707 -0.166 19.063 1.00 11.22 101 LEU A N 1
ATOM 630 C CA . LEU A 1 104 ? 20.248 1.181 19.498 1.00 11.32 101 LEU A CA 1
ATOM 631 C C . LEU A 1 104 ? 19.714 1.990 18.313 1.00 11.09 101 LEU A C 1
ATOM 632 O O . LEU A 1 104 ? 20.303 1.944 17.205 1.00 11.77 101 LEU A O 1
ATOM 637 N N . ASN A 1 105 ? 18.645 2.746 18.559 1.00 11.48 102 ASN A N 1
ATOM 638 C CA . ASN A 1 105 ? 17.994 3.621 17.553 1.00 11.74 102 ASN A CA 1
ATOM 639 C C . ASN A 1 105 ? 18.635 5.009 17.618 1.00 11.49 102 ASN A C 1
ATOM 640 O O . ASN A 1 105 ? 18.397 5.721 18.601 1.00 11.58 102 ASN A O 1
ATOM 645 N N . GLU A 1 106 ? 19.422 5.378 16.606 1.00 10.97 103 GLU A N 1
ATOM 646 C CA . GLU A 1 106 ? 19.968 6.752 16.444 1.00 11.50 103 GLU A CA 1
ATOM 647 C C . GLU A 1 106 ? 20.736 7.197 17.690 1.00 11.15 103 GLU A C 1
ATOM 648 O O . GLU A 1 106 ? 20.538 8.311 18.172 1.00 10.71 103 GLU A O 1
ATOM 654 N N . PRO A 1 107 ? 21.696 6.402 18.223 1.00 10.89 104 PRO A N 1
ATOM 655 C CA . PRO A 1 107 ? 22.513 6.863 19.349 1.00 10.89 104 PRO A CA 1
ATOM 656 C C . PRO A 1 107 ? 23.341 8.103 18.977 1.00 11.00 104 PRO A C 1
ATOM 657 O O . PRO A 1 107 ? 23.686 8.873 19.852 1.00 12.11 104 PRO A O 1
ATOM 661 N N . ASP A 1 108 ? 23.619 8.285 17.680 1.00 11.37 105 ASP A N 1
ATOM 662 C CA . ASP A 1 108 ? 24.471 9.391 17.166 1.00 11.63 105 ASP A CA 1
ATOM 663 C C . ASP A 1 108 ? 23.838 10.763 17.445 1.00 11.68 105 ASP A C 1
ATOM 664 O O . ASP A 1 108 ? 24.589 11.753 17.409 1.00 14.69 105 ASP A O 1
ATOM 669 N N . ILE A 1 109 ? 22.532 10.840 17.722 1.00 11.83 106 ILE A N 1
ATOM 670 C CA . ILE A 1 109 ? 21.858 12.128 18.073 1.00 12.80 106 ILE A CA 1
ATOM 671 C C . ILE A 1 109 ? 21.178 12.021 19.447 1.00 12.53 106 ILE A C 1
ATOM 672 O O . ILE A 1 109 ? 20.354 12.898 19.761 1.00 13.18 106 ILE A O 1
ATOM 677 N N . ASN A 1 110 ? 21.527 11.015 20.254 1.00 12.58 107 ASN A N 1
ATOM 678 C CA . ASN A 1 110 ? 20.890 10.786 21.579 1.00 12.52 107 ASN A CA 1
ATOM 679 C C . ASN A 1 110 ? 21.952 10.793 22.681 1.00 13.27 107 ASN A C 1
ATOM 680 O O . ASN A 1 110 ? 21.721 10.158 23.722 1.00 14.27 107 ASN A O 1
ATOM 685 N N . GLY A 1 111 ? 23.047 11.531 22.485 1.00 13.17 108 GLY A N 1
ATOM 686 C CA . GLY A 1 111 ? 24.056 11.791 23.533 1.00 13.79 108 GLY A CA 1
ATOM 687 C C . GLY A 1 111 ? 24.623 10.507 24.112 1.00 14.46 108 GLY A C 1
ATOM 688 O O . GLY A 1 111 ? 24.820 10.439 25.339 1.00 17.14 108 GLY A O 1
ATOM 689 N N . ILE A 1 112 ? 24.848 9.515 23.250 1.00 14.29 109 ILE A N 1
ATOM 690 C CA . ILE A 1 112 ? 25.546 8.236 23.563 1.00 14.10 109 ILE A CA 1
ATOM 691 C C . ILE A 1 112 ? 26.861 8.261 22.785 1.00 13.73 109 ILE A C 1
ATOM 692 O O . ILE A 1 112 ? 26.797 8.355 21.541 1.00 13.77 109 ILE A O 1
ATOM 697 N N . THR A 1 113 ? 28.010 8.228 23.464 1.00 14.33 110 THR A N 1
ATOM 698 C CA . THR A 1 113 ? 29.334 8.260 22.790 1.00 14.24 110 THR A CA 1
ATOM 699 C C . THR A 1 113 ? 29.542 6.929 22.075 1.00 14.15 110 THR A C 1
ATOM 700 O O . THR A 1 113 ? 28.955 5.910 22.445 1.00 12.96 110 THR A O 1
ATOM 704 N N . PRO A 1 114 ? 30.365 6.899 21.007 1.00 14.44 111 PRO A N 1
ATOM 705 C CA . PRO A 1 114 ? 30.719 5.634 20.368 1.00 13.48 111 PRO A CA 1
ATOM 706 C C . PRO A 1 114 ? 31.276 4.606 21.370 1.00 13.75 111 PRO A C 1
ATOM 707 O O . PRO A 1 114 ? 30.920 3.445 21.271 1.00 14.30 111 PRO A O 1
ATOM 711 N N . ALA A 1 115 ? 32.103 5.047 22.322 1.00 13.95 112 ALA A N 1
ATOM 712 C CA . ALA A 1 115 ? 32.695 4.180 23.370 1.00 14.81 112 ALA A CA 1
ATOM 713 C C . ALA A 1 115 ? 31.587 3.588 24.250 1.00 14.17 112 ALA A C 1
ATOM 714 O O . ALA A 1 115 ? 31.639 2.374 24.551 1.00 13.90 112 ALA A O 1
ATOM 716 N N . GLU A 1 116 ? 30.631 4.418 24.673 1.00 13.39 113 GLU A N 1
ATOM 717 C CA . GLU A 1 116 ? 29.487 3.970 25.512 1.00 13.65 113 GLU A CA 1
ATOM 718 C C . GLU A 1 116 ? 28.689 2.914 24.742 1.00 12.40 113 GLU A C 1
ATOM 719 O O . GLU A 1 116 ? 28.344 1.873 25.335 1.00 13.19 113 GLU A O 1
ATOM 725 N N . ALA A 1 117 ? 28.431 3.155 23.456 1.00 12.34 114 ALA A N 1
ATOM 726 C CA . ALA A 1 117 ? 27.628 2.244 22.609 1.00 11.92 114 ALA A CA 1
ATOM 727 C C . ALA A 1 117 ? 28.381 0.921 22.425 1.00 11.82 114 ALA A C 1
ATOM 728 O O . ALA A 1 117 ? 27.744 -0.132 22.528 1.00 12.32 114 ALA A O 1
ATOM 730 N N . ALA A 1 118 ? 29.687 0.969 22.154 1.00 12.24 115 ALA A N 1
ATOM 731 C CA . ALA A 1 118 ? 30.533 -0.236 21.978 1.00 13.16 115 ALA A CA 1
ATOM 732 C C . ALA A 1 118 ? 30.497 -1.086 23.255 1.00 12.98 115 ALA A C 1
ATOM 733 O O . ALA A 1 118 ? 30.262 -2.301 23.159 1.00 11.88 115 ALA A O 1
ATOM 735 N N . SER A 1 119 ? 30.712 -0.474 24.419 1.00 13.28 116 SER A N 1
ATOM 736 C CA . SER A 1 119 ? 30.742 -1.200 25.718 1.00 13.82 116 SER A CA 1
ATOM 737 C C . SER A 1 119 ? 29.383 -1.871 25.948 1.00 12.78 116 SER A C 1
ATOM 738 O O . SER A 1 119 ? 29.338 -3.061 26.310 1.00 12.76 116 SER A O 1
ATOM 741 N N . TRP A 1 120 ? 28.306 -1.125 25.725 1.00 11.80 117 TRP A N 1
ATOM 742 C CA . TRP A 1 120 ? 26.922 -1.612 25.931 1.00 12.51 117 TRP A CA 1
ATOM 743 C C . TRP A 1 120 ? 26.634 -2.754 24.947 1.00 11.72 117 TRP A C 1
ATOM 744 O O . TRP A 1 120 ? 26.055 -3.778 25.351 1.00 11.40 117 TRP A O 1
ATOM 755 N N . TYR A 1 121 ? 27.036 -2.591 23.685 1.00 11.41 118 TYR A N 1
ATOM 756 C CA . TYR A 1 121 ? 26.786 -3.592 22.619 1.00 11.70 118 TYR A CA 1
ATOM 757 C C . TYR A 1 121 ? 27.478 -4.910 22.990 1.00 11.83 118 TYR A C 1
ATOM 758 O O . TYR A 1 121 ? 26.864 -5.979 22.848 1.00 12.21 118 TYR A O 1
ATOM 767 N N . ILE A 1 122 ? 28.730 -4.836 23.447 1.00 11.64 119 ILE A N 1
ATOM 768 C CA . ILE A 1 122 ? 29.538 -6.038 23.808 1.00 12.51 119 ILE A CA 1
ATOM 769 C C . ILE A 1 122 ? 28.868 -6.745 24.994 1.00 12.47 119 ILE A C 1
ATOM 770 O O . ILE A 1 122 ? 28.779 -7.985 24.977 1.00 12.26 119 ILE A O 1
ATOM 775 N N . GLU A 1 123 ? 28.359 -5.990 25.966 1.00 12.92 120 GLU A N 1
ATOM 776 C CA . GLU A 1 123 ? 27.729 -6.584 27.174 1.00 12.78 120 GLU A CA 1
ATOM 777 C C . GLU A 1 123 ? 26.411 -7.281 26.807 1.00 12.38 120 GLU A C 1
ATOM 778 O O . GLU A 1 123 ? 26.175 -8.403 27.300 1.00 12.14 120 GLU A O 1
ATOM 784 N N . TRP A 1 124 ? 25.567 -6.641 25.994 1.00 11.34 121 TRP A N 1
ATOM 785 C CA . TRP A 1 124 ? 24.126 -7.000 25.888 1.00 11.82 121 TRP A CA 1
ATOM 786 C C . TRP A 1 124 ? 23.779 -7.651 24.542 1.00 11.74 121 TRP A C 1
ATOM 787 O O . TRP A 1 124 ? 22.888 -8.526 24.531 1.00 12.22 121 TRP A O 1
ATOM 798 N N . VAL A 1 125 ? 24.397 -7.231 23.436 1.00 11.80 122 VAL A N 1
ATOM 799 C CA . VAL A 1 125 ? 23.975 -7.684 22.078 1.00 11.9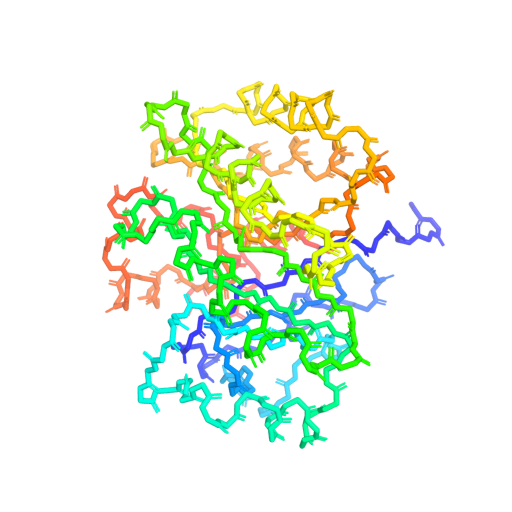0 122 VAL A CA 1
ATOM 800 C C . VAL A 1 125 ? 24.880 -8.833 21.616 1.00 11.84 122 VAL A C 1
ATOM 801 O O . VAL A 1 125 ? 24.341 -9.829 21.106 1.00 12.36 122 VAL A O 1
ATOM 805 N N . ASN A 1 126 ? 26.193 -8.718 21.818 1.00 11.56 123 ASN A N 1
ATOM 806 C CA . ASN A 1 126 ? 27.193 -9.774 21.491 1.00 12.99 123 ASN A CA 1
ATOM 807 C C . ASN A 1 126 ? 26.688 -11.160 21.894 1.00 13.16 123 ASN A C 1
ATOM 808 O O . ASN A 1 126 ? 26.791 -12.099 21.109 1.00 13.54 123 ASN A O 1
ATOM 813 N N . PRO A 1 127 ? 26.172 -11.370 23.127 1.00 13.17 124 PRO A N 1
ATOM 814 C CA . PRO A 1 127 ? 25.804 -12.714 23.575 1.00 13.57 124 PRO A CA 1
ATOM 815 C C . PRO A 1 127 ? 24.728 -13.430 22.744 1.00 13.58 124 PRO A C 1
ATOM 816 O O . PRO A 1 127 ? 24.640 -14.646 22.830 1.00 14.48 124 PRO A O 1
ATOM 820 N N . LEU A 1 128 ? 23.934 -12.684 21.967 1.00 12.24 125 LEU A N 1
ATOM 821 C CA . LEU A 1 128 ? 22.861 -13.273 21.127 1.00 12.67 125 LEU A CA 1
ATOM 822 C C . LEU A 1 128 ? 23.525 -13.925 19.909 1.00 12.77 125 LEU A C 1
ATOM 823 O O . LEU A 1 128 ? 24.014 -13.189 19.026 1.00 12.84 125 LEU A O 1
ATOM 828 N N . ALA A 1 129 ? 23.569 -15.261 19.888 1.00 12.94 126 ALA A N 1
ATOM 829 C CA . ALA A 1 129 ? 24.278 -16.064 18.863 1.00 13.57 126 ALA A CA 1
ATOM 830 C C . ALA A 1 129 ? 23.396 -16.173 17.617 1.00 12.73 126 ALA A C 1
ATOM 831 O O . ALA A 1 129 ? 23.058 -17.298 17.196 1.00 15.15 126 ALA A O 1
ATOM 833 N N . ILE A 1 130 ? 23.032 -15.020 17.059 1.00 12.09 127 ILE A N 1
ATOM 834 C CA . ILE A 1 130 ? 22.218 -14.893 15.820 1.00 11.98 127 ILE A CA 1
ATOM 835 C C . ILE A 1 130 ? 22.786 -13.718 15.027 1.00 12.11 127 ILE A C 1
ATOM 836 O O . ILE A 1 130 ? 23.814 -13.164 15.450 1.00 12.55 127 ILE A O 1
ATOM 841 N N . LYS A 1 131 ? 22.149 -13.358 13.917 1.00 12.87 128 LYS A N 1
ATOM 842 C CA A LYS A 1 131 ? 22.606 -12.219 13.082 0.51 12.99 128 LYS A CA 1
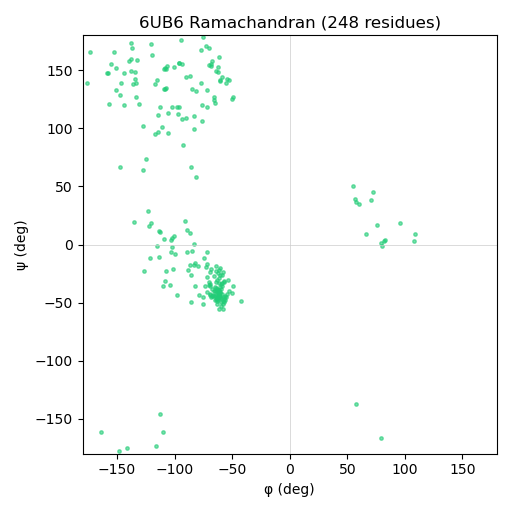ATOM 843 C CA B LYS A 1 131 ? 22.583 -12.216 13.071 0.49 12.99 128 LYS A CA 1
ATOM 844 C C . LYS A 1 131 ? 22.293 -10.917 13.828 1.00 12.69 128 LYS A C 1
ATOM 845 O O . LYS A 1 131 ? 21.228 -10.839 14.470 1.00 12.31 128 LYS A O 1
ATOM 856 N N . LYS A 1 132 ? 23.211 -9.957 13.756 1.00 11.99 129 LYS A N 1
ATOM 857 C CA . LYS A 1 132 ? 23.164 -8.726 14.584 1.00 12.17 129 LYS A CA 1
ATOM 858 C C . LYS A 1 132 ? 23.495 -7.512 13.720 1.00 11.42 129 LYS A C 1
ATOM 859 O O . LYS A 1 132 ? 24.448 -7.596 12.927 1.00 11.93 129 LYS A O 1
ATOM 865 N N . ALA A 1 133 ? 22.758 -6.419 13.909 1.00 11.12 130 ALA A N 1
ATOM 866 C CA . ALA A 1 133 ? 23.031 -5.116 13.267 1.00 11.88 130 ALA A CA 1
ATOM 867 C C . ALA A 1 133 ? 23.584 -4.152 14.313 1.00 11.76 130 ALA A C 1
ATOM 868 O O . ALA A 1 133 ? 23.028 -4.100 15.439 1.00 11.57 130 ALA A O 1
ATOM 870 N N . LEU A 1 134 ? 24.645 -3.428 13.962 1.00 11.28 131 LEU A N 1
ATOM 871 C CA . LEU A 1 134 ? 25.113 -2.270 14.757 1.00 11.14 131 LEU A CA 1
ATOM 872 C C . LEU A 1 134 ? 24.000 -1.227 14.773 1.00 11.02 131 LEU A C 1
ATOM 873 O O . LEU A 1 134 ? 23.079 -1.270 13.958 1.00 11.10 131 LEU A O 1
ATOM 878 N N . PRO A 1 135 ? 24.040 -0.271 15.720 1.00 10.67 132 PRO A N 1
ATOM 879 C CA . PRO A 1 135 ? 22.971 0.713 15.871 1.00 10.63 132 PRO A CA 1
ATOM 880 C C . PRO A 1 135 ? 22.631 1.462 14.580 1.00 10.62 132 PRO A C 1
ATOM 881 O O . PRO A 1 135 ? 23.535 1.817 13.845 1.00 10.75 132 PRO A O 1
ATOM 885 N N . ALA A 1 136 ? 21.340 1.711 14.367 1.00 10.36 133 ALA A N 1
ATOM 886 C CA . ALA A 1 136 ? 20.848 2.557 13.259 1.00 10.92 133 ALA A CA 1
ATOM 887 C C . ALA A 1 136 ? 21.350 3.982 13.484 1.00 10.94 133 ALA A C 1
ATOM 888 O O . ALA A 1 136 ? 21.070 4.544 14.554 1.00 11.77 133 ALA A O 1
ATOM 890 N N . VAL A 1 137 ? 22.093 4.544 12.534 1.00 11.05 134 VAL A N 1
ATOM 891 C CA . VAL A 1 137 ? 22.586 5.944 12.643 1.00 11.32 134 VAL A CA 1
ATOM 892 C C . VAL A 1 137 ? 21.810 6.805 11.648 1.00 10.85 134 VAL A C 1
ATOM 893 O O . VAL A 1 137 ? 21.332 6.276 10.619 1.00 11.38 134 VAL A O 1
ATOM 897 N N . THR A 1 138 ? 21.672 8.091 11.958 1.00 11.12 135 THR A N 1
ATOM 898 C CA . THR A 1 138 ? 20.997 9.078 11.083 1.00 11.78 135 THR A CA 1
ATOM 899 C C . THR A 1 138 ? 21.897 9.390 9.883 1.00 12.42 135 THR A C 1
ATOM 900 O O . THR A 1 138 ? 23.080 8.982 9.890 1.00 12.04 135 THR A O 1
ATOM 904 N N . SER A 1 139 ? 21.345 10.112 8.907 1.00 12.73 136 SER A N 1
ATOM 905 C CA . SER A 1 139 ? 22.044 10.535 7.670 1.00 12.99 136 SER A CA 1
ATOM 906 C C . SER A 1 139 ? 22.797 11.853 7.899 1.00 12.99 136 SER A C 1
ATOM 907 O O . SER A 1 139 ? 23.314 12.399 6.923 1.00 14.90 136 SER A O 1
ATOM 910 N N . SER A 1 140 ? 22.905 12.326 9.146 1.00 13.72 137 SER A N 1
ATOM 911 C CA . SER A 1 140 ? 23.640 13.575 9.480 1.00 13.68 137 SER A CA 1
ATOM 912 C C . SER A 1 140 ? 25.117 13.465 9.085 1.00 13.97 137 SER A C 1
ATOM 913 O O . SER A 1 140 ? 25.714 12.393 9.283 1.00 14.18 137 SER A O 1
ATOM 916 N N . THR A 1 141 ? 25.692 14.550 8.562 1.00 14.68 138 THR A N 1
ATOM 917 C CA . THR A 1 141 ? 27.160 14.713 8.395 1.00 16.30 138 THR A CA 1
ATOM 918 C C . THR A 1 141 ? 27.673 15.833 9.311 1.00 17.27 138 THR A C 1
ATOM 919 O O . THR A 1 141 ? 28.837 16.227 9.148 1.00 19.08 138 THR A O 1
ATOM 923 N N . THR A 1 142 ? 26.859 16.311 10.259 1.00 17.94 139 THR A N 1
ATOM 924 C CA . THR A 1 142 ? 27.310 17.289 11.281 1.00 20.05 139 THR A CA 1
ATOM 925 C C . THR A 1 142 ? 28.294 16.553 12.196 1.00 19.17 139 THR A C 1
ATOM 926 O O . THR A 1 142 ? 28.211 15.307 12.272 1.00 19.13 139 THR A O 1
ATOM 930 N N . SER A 1 143 ? 29.219 17.281 12.822 1.00 19.63 140 SER A N 1
ATOM 931 C CA . SER A 1 143 ? 30.351 16.718 13.603 1.00 21.45 140 SER A CA 1
ATOM 932 C C . SER A 1 143 ? 29.842 15.655 14.583 1.00 20.51 140 SER A C 1
ATOM 933 O O . SER A 1 143 ? 28.895 15.956 15.336 1.00 21.76 140 SER A O 1
ATOM 936 N N . GLY A 1 144 ? 30.440 14.458 14.544 1.00 19.59 141 GLY A N 1
ATOM 937 C CA . GLY A 1 144 ? 30.238 13.382 15.536 1.00 18.51 141 GLY A CA 1
ATOM 938 C C . GLY A 1 144 ? 28.911 12.653 15.384 1.00 17.69 141 GLY A C 1
ATOM 939 O O . GLY A 1 144 ? 28.523 11.955 16.333 1.00 19.33 141 GLY A O 1
ATOM 940 N N . GLN A 1 145 ? 28.239 12.779 14.237 1.00 15.42 142 GLN A N 1
ATOM 941 C CA . GLN A 1 145 ? 26.927 12.120 13.980 1.00 13.63 142 GLN A CA 1
ATOM 942 C C . GLN A 1 145 ? 27.032 11.196 12.759 1.00 12.83 142 GLN A C 1
ATOM 943 O O . GLN A 1 145 ? 28.082 11.192 12.092 1.00 13.70 142 GLN A O 1
ATOM 949 N N . GLY A 1 146 ? 25.981 10.416 12.503 1.00 12.43 143 GLY A N 1
ATOM 950 C CA . GLY A 1 146 ? 25.837 9.622 11.267 1.00 12.18 143 GLY A CA 1
ATOM 951 C C . GLY A 1 146 ? 26.988 8.652 11.059 1.00 12.87 143 GLY A C 1
ATOM 952 O O . GLY A 1 146 ? 27.406 8.007 12.031 1.00 12.40 143 GLY A O 1
ATOM 953 N N . LEU A 1 147 ? 27.490 8.537 9.829 1.00 13.22 144 LEU A N 1
ATOM 954 C CA . LEU A 1 147 ? 28.511 7.518 9.468 1.00 13.12 144 LEU A CA 1
ATOM 955 C C . LEU A 1 147 ? 29.815 7.756 10.239 1.00 12.79 144 LEU A C 1
ATOM 956 O O . LEU A 1 147 ? 30.520 6.770 10.480 1.00 13.35 144 LEU A O 1
ATOM 961 N N . SER A 1 148 ? 30.144 9.004 10.582 1.00 12.67 145 SER A N 1
ATOM 962 C CA . SER A 1 148 ? 31.347 9.332 11.395 1.00 14.04 145 SER A CA 1
ATOM 963 C C . SER A 1 148 ? 31.199 8.704 12.785 1.00 13.83 145 SER A C 1
ATOM 964 O O . SER A 1 148 ? 32.148 8.057 13.273 1.00 13.62 145 SER A O 1
ATOM 967 N N . TRP A 1 149 ? 30.033 8.878 13.399 1.00 12.33 146 TRP A N 1
ATOM 968 C CA . TRP A 1 149 ? 29.702 8.224 14.691 1.00 12.78 146 TRP A CA 1
ATOM 969 C C . TRP A 1 149 ? 29.863 6.703 14.551 1.00 13.18 146 TRP A C 1
ATOM 970 O O . TRP A 1 149 ? 30.525 6.091 15.413 1.00 13.11 146 TRP A O 1
ATOM 981 N N . LEU A 1 150 ? 29.313 6.111 13.489 1.00 13.03 147 LEU A N 1
ATOM 982 C CA . LEU A 1 150 ? 29.364 4.642 13.272 1.00 13.04 147 LEU A CA 1
ATOM 983 C C . LEU A 1 150 ? 30.821 4.175 13.134 1.00 12.72 147 LEU A C 1
ATOM 984 O O . LEU A 1 150 ? 31.192 3.170 13.774 1.00 12.27 147 LEU A O 1
ATOM 989 N N . SER A 1 151 ? 31.622 4.862 12.313 1.00 12.93 148 SER A N 1
ATOM 990 C CA . SER A 1 151 ? 33.058 4.533 12.123 1.00 13.49 148 SER A CA 1
ATOM 991 C C . SER A 1 151 ? 33.769 4.550 13.484 1.00 13.92 148 SER A C 1
ATOM 992 O O . SER A 1 151 ? 34.547 3.614 13.779 1.00 14.00 148 SER A O 1
ATOM 995 N N . GLU A 1 152 ? 33.481 5.564 14.303 1.00 14.21 149 GLU A N 1
ATOM 996 C CA . GLU A 1 152 ? 34.086 5.738 15.648 1.00 14.55 149 GLU A CA 1
ATOM 997 C C . GLU A 1 152 ? 33.634 4.603 16.579 1.00 14.25 149 GLU A C 1
ATOM 998 O O . GLU A 1 152 ? 34.470 4.120 17.367 1.00 15.06 149 GLU A O 1
ATOM 1004 N N . MET A 1 153 ? 32.369 4.187 16.505 1.00 13.16 150 MET A N 1
ATOM 1005 C CA . MET A 1 153 ? 31.873 3.051 17.325 1.00 12.70 150 MET A CA 1
ATOM 1006 C C . MET A 1 153 ? 32.635 1.780 16.933 1.00 12.36 150 MET A C 1
ATOM 1007 O O . MET A 1 153 ? 33.079 1.050 17.838 1.00 12.89 150 MET A O 1
ATOM 1012 N N . ILE A 1 154 ? 32.804 1.522 15.634 1.00 12.01 151 ILE A N 1
ATOM 1013 C CA . ILE A 1 154 ? 33.493 0.285 15.164 1.00 12.27 151 ILE A CA 1
ATOM 1014 C C . ILE A 1 154 ? 34.945 0.318 15.663 1.00 12.88 151 ILE A C 1
ATOM 1015 O O . ILE A 1 154 ? 35.434 -0.737 16.091 1.00 12.69 151 ILE A O 1
ATOM 1020 N N . SER A 1 155 ? 35.600 1.483 15.666 1.00 13.01 152 SER A N 1
ATOM 1021 C CA . SER A 1 155 ? 36.972 1.629 16.221 1.00 13.69 152 SER A CA 1
ATOM 1022 C C . SER A 1 155 ? 36.943 1.353 17.732 1.00 13.41 152 SER A C 1
ATOM 1023 O O . SER A 1 155 ? 37.777 0.564 18.204 1.00 13.26 152 SER A O 1
ATOM 1026 N N . ALA A 1 156 ? 35.987 1.944 18.455 1.00 12.79 153 ALA A N 1
ATOM 1027 C CA . ALA A 1 156 ? 35.827 1.769 19.919 1.00 12.82 153 ALA A CA 1
ATOM 1028 C C . ALA A 1 156 ? 35.586 0.288 20.244 1.00 13.05 153 ALA A C 1
ATOM 1029 O O . ALA A 1 156 ? 36.065 -0.170 21.292 1.00 14.57 153 ALA A O 1
ATOM 1031 N N . CYS A 1 157 ? 34.894 -0.440 19.364 1.00 12.42 154 CYS A N 1
ATOM 1032 C CA . CYS A 1 157 ? 34.661 -1.906 19.481 1.00 13.20 154 CYS A CA 1
ATOM 1033 C C . CYS A 1 157 ? 35.999 -2.655 19.576 1.00 12.96 154 CYS A C 1
ATOM 1034 O O . CYS A 1 157 ? 36.031 -3.720 20.205 1.00 12.36 154 CYS A O 1
ATOM 1037 N N . ALA A 1 158 ? 37.059 -2.154 18.936 1.00 13.26 155 ALA A N 1
ATOM 1038 C CA . ALA A 1 158 ? 38.433 -2.692 19.081 1.00 13.61 155 ALA A CA 1
ATOM 1039 C C . ALA A 1 158 ? 38.465 -4.178 18.696 1.00 13.80 155 ALA A C 1
ATOM 1040 O O . ALA A 1 158 ? 39.203 -4.947 19.337 1.00 16.11 155 ALA A O 1
ATOM 1042 N N . GLY A 1 159 ? 37.684 -4.569 17.685 1.00 13.24 156 GLY A N 1
ATOM 1043 C CA . GLY A 1 159 ? 37.625 -5.947 17.162 1.00 15.14 156 GLY A CA 1
ATOM 1044 C C . GLY A 1 159 ? 36.775 -6.881 18.009 1.00 15.40 156 GLY A C 1
ATOM 1045 O O . GLY A 1 159 ? 36.679 -8.068 17.636 1.00 17.24 156 GLY A O 1
ATOM 1046 N N . ALA A 1 160 ? 36.159 -6.384 19.090 1.00 13.82 157 ALA A N 1
ATOM 1047 C CA . ALA A 1 160 ? 35.467 -7.212 20.111 1.00 13.64 157 ALA A CA 1
ATOM 1048 C C . ALA A 1 160 ? 33.949 -7.225 19.895 1.00 13.32 157 ALA A C 1
ATOM 1049 O O . ALA A 1 160 ? 33.274 -8.003 20.587 1.00 14.02 157 ALA A O 1
ATOM 1051 N N . CYS A 1 161 ? 33.411 -6.406 18.990 1.00 12.65 158 CYS A N 1
ATOM 1052 C CA . CYS A 1 161 ? 31.967 -6.432 18.640 1.00 13.22 158 CYS A CA 1
ATOM 1053 C C . CYS A 1 161 ? 31.738 -7.497 17.572 1.00 13.39 158 CYS A C 1
ATOM 1054 O O . CYS A 1 161 ? 32.542 -7.569 16.638 1.00 15.40 158 CYS A O 1
ATOM 1057 N N . TYR A 1 162 ? 30.706 -8.317 17.751 1.00 12.41 159 TYR A N 1
ATOM 1058 C CA . TYR A 1 162 ? 30.194 -9.267 16.735 1.00 11.96 159 TYR A CA 1
ATOM 1059 C C . TYR A 1 162 ? 28.995 -8.619 16.047 1.00 11.59 159 TYR A C 1
ATOM 1060 O O . TYR A 1 162 ? 27.997 -8.301 16.722 1.00 12.26 159 TYR A O 1
ATOM 1069 N N . PHE A 1 163 ? 29.093 -8.406 14.735 1.00 11.49 160 PHE A N 1
ATOM 1070 C CA . PHE A 1 163 ? 27.986 -7.825 13.940 1.00 11.63 160 PHE A CA 1
ATOM 1071 C C . PHE A 1 163 ? 28.067 -8.345 12.507 1.00 11.85 160 PHE A C 1
ATOM 1072 O O . PHE A 1 163 ? 29.166 -8.690 12.043 1.00 12.24 160 PHE A O 1
ATOM 1080 N N . ASP A 1 164 ? 26.905 -8.408 11.862 1.00 11.75 161 ASP A N 1
ATOM 1081 C CA . ASP A 1 164 ? 26.734 -8.850 10.458 1.00 11.71 161 ASP A CA 1
ATOM 1082 C C . ASP A 1 164 ? 26.393 -7.658 9.565 1.00 11.89 161 ASP A C 1
ATOM 1083 O O . ASP A 1 164 ? 26.740 -7.712 8.379 1.00 11.50 161 ASP A O 1
ATOM 1088 N N . TYR A 1 165 ? 25.691 -6.653 10.094 1.00 12.21 162 TYR A N 1
ATOM 1089 C CA . TYR A 1 165 ? 25.092 -5.557 9.291 1.00 12.06 162 TYR A CA 1
ATOM 1090 C C . TYR A 1 165 ? 25.365 -4.205 9.944 1.00 11.25 162 TYR A C 1
ATOM 1091 O O . TYR A 1 165 ? 25.430 -4.105 11.197 1.00 11.78 162 TYR A O 1
ATOM 1100 N N . ILE A 1 166 ? 25.498 -3.185 9.103 1.00 11.70 163 ILE A N 1
ATOM 1101 C CA . ILE A 1 166 ? 25.330 -1.768 9.522 1.00 11.90 163 ILE A CA 1
ATOM 1102 C C . ILE A 1 166 ? 23.893 -1.368 9.190 1.00 10.84 163 ILE A C 1
ATOM 1103 O O . ILE A 1 166 ? 23.247 -2.030 8.345 1.00 10.99 163 ILE A O 1
ATOM 1108 N N . ASN A 1 167 ? 23.400 -0.359 9.899 1.00 10.67 164 ASN A N 1
ATOM 1109 C CA . ASN A 1 167 ? 21.966 -0.003 9.927 1.00 10.50 164 ASN A CA 1
ATOM 1110 C C . ASN A 1 167 ? 21.858 1.500 9.683 1.00 10.70 164 ASN A C 1
ATOM 1111 O O . ASN A 1 167 ? 22.451 2.274 10.459 1.00 11.32 164 ASN A O 1
ATOM 1116 N N . LEU A 1 168 ? 21.143 1.881 8.626 1.00 10.54 165 LEU A N 1
ATOM 1117 C CA . LEU A 1 168 ? 21.012 3.285 8.177 1.00 10.95 165 LEU A CA 1
ATOM 1118 C C . LEU A 1 168 ? 19.566 3.753 8.306 1.00 10.34 165 LEU A C 1
ATOM 1119 O O . LEU A 1 168 ? 18.628 2.981 7.994 1.00 10.98 165 LEU A O 1
ATOM 1124 N N . HIS A 1 169 ? 19.411 5.007 8.719 1.00 10.42 166 HIS A N 1
ATOM 1125 C CA . HIS A 1 169 ? 18.190 5.817 8.517 1.00 10.24 166 HIS A CA 1
ATOM 1126 C C . HIS A 1 169 ? 18.483 6.871 7.457 1.00 10.50 166 HIS A C 1
ATOM 1127 O O . HIS A 1 169 ? 19.651 7.305 7.341 1.00 11.15 166 HIS A O 1
ATOM 1134 N N . TRP A 1 170 ? 17.459 7.274 6.719 1.00 10.36 167 TRP A N 1
ATOM 1135 C CA . TRP A 1 170 ? 17.554 8.457 5.838 1.00 10.48 167 TRP A CA 1
ATOM 1136 C C . TRP A 1 170 ? 16.210 9.164 5.760 1.00 10.50 167 TRP A C 1
ATOM 1137 O O . TRP A 1 170 ? 15.213 8.516 5.420 1.00 11.04 167 TRP A O 1
ATOM 1148 N N . TYR A 1 171 ? 16.230 10.466 6.009 1.00 10.58 168 TYR A N 1
ATOM 1149 C CA . TYR A 1 171 ? 15.119 11.399 5.722 1.00 11.01 168 TYR A CA 1
ATOM 1150 C C . TYR A 1 171 ? 15.725 12.618 5.038 1.00 11.55 168 TYR A C 1
ATOM 1151 O O . TYR A 1 171 ? 16.703 13.179 5.544 1.00 13.39 168 TYR A O 1
ATOM 1160 N N . GLY A 1 172 ? 15.183 12.976 3.882 1.00 12.05 169 GLY A N 1
ATOM 1161 C CA . GLY A 1 172 ? 15.667 14.126 3.105 1.00 12.57 169 GLY A CA 1
ATOM 1162 C C . GLY A 1 172 ? 14.649 14.533 2.068 1.00 13.46 169 GLY A C 1
ATOM 1163 O O . GLY A 1 172 ? 13.474 14.150 2.211 1.00 13.82 169 GLY A O 1
ATOM 1164 N N . THR A 1 173 ? 15.066 15.289 1.057 1.00 14.66 170 THR A N 1
ATOM 1165 C CA . THR A 1 173 ? 14.097 16.071 0.253 1.00 15.70 170 THR A CA 1
ATOM 1166 C C . THR A 1 173 ? 14.054 15.591 -1.197 1.00 14.63 170 THR A C 1
ATOM 1167 O O . THR A 1 173 ? 13.217 16.119 -1.918 1.00 15.43 170 THR A O 1
ATOM 1171 N N . SER A 1 174 ? 14.852 14.595 -1.597 1.00 13.80 171 SER A N 1
ATOM 1172 C CA . SER A 1 174 ? 14.846 14.104 -3.000 1.00 14.06 171 SER A CA 1
ATOM 1173 C C . SER A 1 174 ? 15.334 12.659 -3.100 1.00 13.17 171 SER A C 1
ATOM 1174 O O . SER A 1 174 ? 16.130 12.220 -2.247 1.00 12.88 171 SER A O 1
ATOM 1177 N N . PHE A 1 175 ? 14.902 11.969 -4.153 1.00 13.03 172 PHE A N 1
ATOM 1178 C CA . PHE A 1 175 ? 15.445 10.641 -4.514 1.00 12.88 172 PHE A CA 1
ATOM 1179 C C . PHE A 1 175 ? 16.949 10.777 -4.790 1.00 12.72 172 PHE A C 1
ATOM 1180 O O . PHE A 1 175 ? 17.716 9.920 -4.332 1.00 12.28 172 PHE A O 1
ATOM 1188 N N . ALA A 1 176 ? 17.366 11.841 -5.480 1.00 12.87 173 ALA A N 1
ATOM 1189 C CA . ALA A 1 176 ? 18.785 12.081 -5.829 1.00 12.89 173 ALA A CA 1
ATOM 1190 C C . ALA A 1 176 ? 19.627 12.101 -4.550 1.00 12.58 173 ALA A C 1
ATOM 1191 O O . ALA A 1 176 ? 20.701 11.478 -4.532 1.00 12.31 173 ALA A O 1
ATOM 1193 N N . GLU A 1 177 ? 19.153 12.789 -3.512 1.00 12.09 174 GLU A N 1
ATOM 1194 C CA . GLU A 1 177 ? 19.877 12.857 -2.217 1.00 11.79 174 GLU A CA 1
ATOM 1195 C C . GLU A 1 177 ? 19.966 11.452 -1.606 1.00 11.50 174 GLU A C 1
ATOM 1196 O O . GLU A 1 177 ? 21.055 11.074 -1.148 1.00 11.07 174 GLU A O 1
ATOM 1202 N N . PHE A 1 178 ? 18.861 10.705 -1.604 1.00 11.27 175 PHE A N 1
ATOM 1203 C CA . PHE A 1 178 ? 18.793 9.343 -1.015 1.00 11.79 175 PHE A CA 1
ATOM 1204 C C . PHE A 1 178 ? 19.740 8.410 -1.779 1.00 11.72 175 PHE A C 1
ATOM 1205 O O . PHE A 1 178 ? 20.533 7.709 -1.134 1.00 11.62 175 PHE A O 1
ATOM 1213 N N . GLN A 1 179 ? 19.674 8.412 -3.115 1.00 11.97 176 GLN A N 1
ATOM 1214 C CA . GLN A 1 179 ? 20.543 7.536 -3.944 1.00 12.02 176 GLN A CA 1
ATOM 1215 C C . GLN A 1 179 ? 22.006 7.847 -3.607 1.00 11.93 176 GLN A C 1
ATOM 1216 O O . GLN A 1 179 ? 22.780 6.896 -3.376 1.00 12.53 176 GLN A O 1
ATOM 1222 N N . ALA A 1 180 ? 22.367 9.131 -3.563 1.00 11.24 177 ALA A N 1
ATOM 1223 C CA . ALA A 1 180 ? 23.750 9.572 -3.272 1.00 12.14 177 ALA A CA 1
ATOM 1224 C C . ALA A 1 180 ? 24.147 9.100 -1.869 1.00 12.00 177 ALA A C 1
ATOM 1225 O O . ALA A 1 180 ? 25.303 8.689 -1.689 1.00 11.12 177 ALA A O 1
ATOM 1227 N N . TYR A 1 181 ? 23.228 9.154 -0.904 1.00 11.97 178 TYR A N 1
ATOM 1228 C CA . TYR A 1 181 ? 23.520 8.776 0.498 1.00 11.73 178 TYR A CA 1
ATOM 1229 C C . TYR A 1 181 ? 23.844 7.279 0.567 1.00 11.83 178 TYR A C 1
ATOM 1230 O O . TYR A 1 181 ? 24.846 6.896 1.201 1.00 13.03 178 TYR A O 1
ATOM 1239 N N . ILE A 1 182 ? 23.021 6.443 -0.064 1.00 11.27 179 ILE A N 1
ATOM 1240 C CA . ILE A 1 182 ? 23.223 4.965 -0.031 1.00 12.01 179 ILE A CA 1
ATOM 1241 C C . ILE A 1 182 ? 24.508 4.620 -0.792 1.00 11.95 179 ILE A C 1
ATOM 1242 O O . ILE A 1 182 ? 25.277 3.789 -0.292 1.00 12.49 179 ILE A O 1
ATOM 1247 N N . GLU A 1 183 ? 24.742 5.226 -1.957 1.00 13.20 180 GLU A N 1
ATOM 1248 C CA . GLU A 1 183 ? 25.970 4.951 -2.748 1.00 14.39 180 GLU A CA 1
ATOM 1249 C C . GLU A 1 183 ? 27.196 5.370 -1.930 1.00 14.84 180 GLU A C 1
ATOM 1250 O O . GLU A 1 183 ? 28.175 4.612 -1.918 1.00 15.43 180 GLU A O 1
ATOM 1256 N N . GLN A 1 184 ? 27.132 6.504 -1.228 1.00 15.65 181 GLN A N 1
ATOM 1257 C CA . GLN A 1 184 ? 28.271 6.997 -0.409 1.00 17.61 181 GLN A CA 1
ATOM 1258 C C . GLN A 1 184 ? 28.488 6.051 0.779 1.00 15.84 181 GLN A C 1
ATOM 1259 O O . GLN A 1 184 ? 29.653 5.708 1.049 1.00 16.88 181 GLN A O 1
ATOM 1265 N N . ALA A 1 185 ? 27.417 5.629 1.455 1.00 14.39 182 ALA A N 1
ATOM 1266 C CA . ALA A 1 185 ? 27.505 4.674 2.584 1.00 14.27 182 ALA A CA 1
ATOM 1267 C C . ALA A 1 185 ? 28.229 3.408 2.107 1.00 13.66 182 ALA A C 1
ATOM 1268 O O . ALA A 1 185 ? 29.137 2.933 2.805 1.00 13.42 182 ALA A O 1
ATOM 1270 N N . HIS A 1 186 ? 27.874 2.895 0.930 1.00 13.52 183 HIS A N 1
ATOM 1271 C CA . HIS A 1 186 ? 28.512 1.690 0.343 1.00 14.75 183 HIS A CA 1
ATOM 1272 C C . HIS A 1 186 ? 29.982 1.979 0.025 1.00 14.62 183 HIS A C 1
ATOM 1273 O O . HIS A 1 186 ? 30.830 1.121 0.313 1.00 16.22 183 HIS A O 1
ATOM 1280 N N . ASN A 1 187 ? 30.270 3.142 -0.559 1.00 15.27 184 ASN A N 1
ATOM 1281 C CA . ASN A 1 187 ? 31.649 3.537 -0.955 1.00 16.46 184 ASN A CA 1
ATOM 1282 C C . ASN A 1 187 ? 32.518 3.662 0.304 1.00 15.23 184 ASN A C 1
ATOM 1283 O O . ASN A 1 187 ? 33.695 3.271 0.245 1.00 14.72 184 ASN A O 1
ATOM 1288 N N . GLN A 1 188 ? 31.954 4.168 1.403 1.00 14.79 185 GLN A N 1
ATOM 1289 C CA . GLN A 1 188 ? 32.707 4.450 2.654 1.00 15.34 185 GLN A CA 1
ATOM 1290 C C . GLN A 1 188 ? 32.803 3.195 3.534 1.00 14.43 185 GLN A C 1
ATOM 1291 O O . GLN A 1 188 ? 33.777 3.102 4.304 1.00 14.82 185 GLN A O 1
ATOM 1297 N N . PHE A 1 189 ? 31.860 2.261 3.414 1.00 13.24 186 PHE A N 1
ATOM 1298 C CA . PHE A 1 189 ? 31.855 0.955 4.128 1.00 13.63 186 PHE A CA 1
ATOM 1299 C C . PHE A 1 189 ? 31.679 -0.167 3.109 1.00 13.52 186 PHE A C 1
ATOM 1300 O O . PHE A 1 189 ? 30.685 -0.883 3.130 1.00 13.72 186 PHE A O 1
ATOM 1308 N N . PRO A 1 190 ? 32.647 -0.365 2.187 1.00 14.32 187 PRO A N 1
ATOM 1309 C CA . PRO A 1 190 ? 32.445 -1.268 1.055 1.00 14.25 187 PRO A CA 1
ATOM 1310 C C . PRO A 1 190 ? 32.436 -2.766 1.396 1.00 14.30 187 PRO A C 1
ATOM 1311 O O . PRO A 1 190 ? 32.144 -3.538 0.504 1.00 16.71 187 PRO A O 1
ATOM 1315 N N . SER A 1 191 ? 32.743 -3.148 2.641 1.00 13.64 188 SER A N 1
ATOM 1316 C CA . SER A 1 191 ? 32.825 -4.570 3.066 1.00 14.15 188 SER A CA 1
ATOM 1317 C C . SER A 1 191 ? 31.710 -4.908 4.061 1.00 13.78 188 SER A C 1
ATOM 1318 O O . SER A 1 191 ? 31.777 -5.992 4.663 1.00 14.23 188 SER A O 1
ATOM 1321 N N . TYR A 1 192 ? 30.724 -4.026 4.239 1.00 13.71 189 TYR A N 1
ATOM 1322 C CA . TYR A 1 192 ? 29.590 -4.277 5.165 1.00 14.44 189 TYR A CA 1
ATOM 1323 C C . TYR A 1 192 ? 28.271 -4.333 4.399 1.00 14.56 189 TYR A C 1
ATOM 1324 O O . TYR A 1 192 ? 28.031 -3.508 3.504 1.00 18.71 189 TYR A O 1
ATOM 1333 N N . THR A 1 193 ? 27.436 -5.298 4.776 1.00 12.18 190 THR A N 1
ATOM 1334 C CA . THR A 1 193 ? 26.031 -5.429 4.329 1.00 12.56 190 THR A CA 1
ATOM 1335 C C . THR A 1 193 ? 25.180 -4.408 5.089 1.00 11.42 190 THR A C 1
ATOM 1336 O O . THR A 1 193 ? 25.391 -4.238 6.317 1.00 11.36 190 THR A O 1
ATOM 1340 N N . ILE A 1 194 ? 24.246 -3.779 4.379 1.00 11.68 191 ILE A N 1
ATOM 1341 C CA . ILE A 1 194 ? 23.425 -2.635 4.857 1.00 11.50 191 ILE A CA 1
ATOM 1342 C C . ILE A 1 194 ? 21.979 -3.088 5.069 1.00 11.79 191 ILE A C 1
ATOM 1343 O O . ILE A 1 194 ? 21.398 -3.756 4.178 1.00 11.63 191 ILE A O 1
ATOM 1348 N N . VAL A 1 195 ? 21.427 -2.694 6.212 1.00 11.58 192 VAL A N 1
ATOM 1349 C CA . VAL A 1 195 ? 19.961 -2.657 6.468 1.00 11.11 192 VAL A CA 1
ATOM 1350 C C . VAL A 1 195 ? 19.552 -1.184 6.499 1.00 11.08 192 VAL A C 1
ATOM 1351 O O . VAL A 1 195 ? 20.253 -0.381 7.138 1.00 11.36 192 VAL A O 1
ATOM 1355 N N . ILE A 1 196 ? 18.469 -0.837 5.810 1.00 10.69 193 ILE A N 1
ATOM 1356 C CA . ILE A 1 196 ? 17.860 0.521 5.886 1.00 10.94 193 ILE A CA 1
ATOM 1357 C C . ILE A 1 196 ? 16.580 0.374 6.715 1.00 10.44 193 ILE A C 1
ATOM 1358 O O . ILE A 1 196 ? 15.562 -0.048 6.160 1.00 11.11 193 ILE A O 1
ATOM 1363 N N . SER A 1 197 ? 16.643 0.645 8.018 1.00 10.44 194 SER A N 1
ATOM 1364 C CA . SER A 1 197 ? 15.528 0.332 8.951 1.00 10.41 194 SER A CA 1
ATOM 1365 C C . SER A 1 197 ? 14.461 1.434 8.942 1.00 10.34 194 SER A C 1
ATOM 1366 O O . SER A 1 197 ? 13.337 1.166 9.392 1.00 10.83 194 SER A O 1
ATOM 1369 N N . GLU A 1 198 ? 14.777 2.630 8.438 1.00 10.34 195 GLU A N 1
ATOM 1370 C CA . GLU A 1 198 ? 13.774 3.711 8.245 1.00 10.31 195 GLU A CA 1
ATOM 1371 C C . GLU A 1 198 ? 14.207 4.597 7.083 1.00 10.35 195 GLU A C 1
ATOM 1372 O O . GLU A 1 198 ? 15.365 5.021 7.081 1.00 10.90 195 GLU A O 1
ATOM 1378 N N . PHE A 1 199 ? 13.296 4.911 6.168 1.00 10.25 196 PHE A N 1
ATOM 1379 C CA . PHE A 1 199 ? 13.528 5.981 5.169 1.00 10.89 196 PHE A CA 1
ATOM 1380 C C . PHE A 1 199 ? 12.196 6.491 4.620 1.00 10.40 196 PHE A C 1
ATOM 1381 O O . PHE A 1 199 ? 11.229 5.726 4.493 1.00 11.54 196 PHE A O 1
ATOM 1389 N N . ALA A 1 200 ? 12.184 7.782 4.298 1.00 11.17 197 ALA A N 1
ATOM 1390 C CA . ALA A 1 200 ? 11.061 8.521 3.677 1.00 11.74 197 ALA A CA 1
ATOM 1391 C C . ALA A 1 200 ? 11.559 9.924 3.339 1.00 11.72 197 ALA A C 1
ATOM 1392 O O . ALA A 1 200 ? 12.623 10.310 3.859 1.00 11.90 197 ALA A O 1
ATOM 1394 N N . LEU A 1 201 ? 10.820 10.673 2.521 1.00 11.83 198 LEU A N 1
ATOM 1395 C CA . LEU A 1 201 ? 11.040 12.136 2.407 1.00 12.99 198 LEU A CA 1
ATOM 1396 C C . LEU A 1 201 ? 10.625 12.800 3.725 1.00 13.29 198 LEU A C 1
ATOM 1397 O O . LEU A 1 201 ? 9.760 12.245 4.430 1.00 13.50 198 LEU A O 1
ATOM 1402 N N . THR A 1 202 ? 11.191 13.969 4.017 1.00 13.84 199 THR A N 1
ATOM 1403 C CA . THR A 1 202 ? 10.617 14.928 4.994 1.00 14.88 199 THR A CA 1
ATOM 1404 C C . THR A 1 202 ? 9.347 15.520 4.367 1.00 15.69 199 THR A C 1
ATOM 1405 O O . THR A 1 202 ? 9.111 15.293 3.161 1.00 16.17 199 THR A O 1
ATOM 1409 N N . ASN A 1 203 ? 8.544 16.236 5.152 1.00 18.00 200 ASN A N 1
ATOM 1410 C CA . ASN A 1 203 ? 7.196 16.705 4.734 1.00 20.43 200 ASN A CA 1
ATOM 1411 C C . ASN A 1 203 ? 7.323 17.649 3.529 1.00 20.31 200 ASN A C 1
ATOM 1412 O O . ASN A 1 203 ? 8.357 18.335 3.419 1.00 23.07 200 ASN A O 1
ATOM 1417 N N . GLY A 1 204 ? 6.322 17.655 2.644 1.00 19.92 201 GLY A N 1
ATOM 1418 C CA . GLY A 1 204 ? 6.150 18.687 1.600 1.00 20.63 201 GLY A CA 1
ATOM 1419 C C . GLY A 1 204 ? 6.461 18.191 0.195 1.00 21.26 201 GLY A C 1
ATOM 1420 O O . GLY A 1 204 ? 6.405 19.016 -0.743 1.00 23.09 201 GLY A O 1
ATOM 1421 N N . GLY A 1 205 ? 6.791 16.908 0.040 1.00 19.24 202 GLY A N 1
ATOM 1422 C CA . GLY A 1 205 ? 7.115 16.298 -1.263 1.00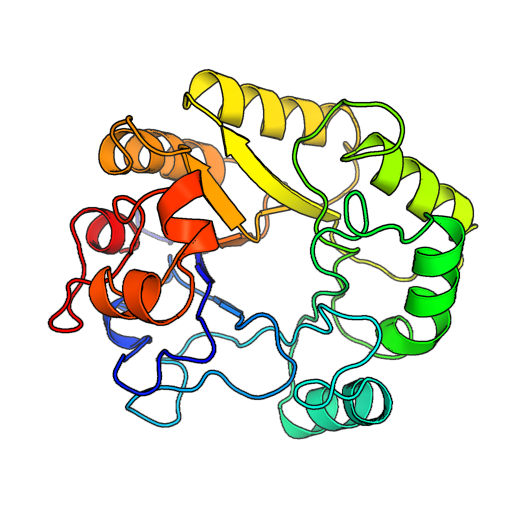 18.32 202 GLY A CA 1
ATOM 1423 C C . GLY A 1 205 ? 6.036 15.335 -1.714 1.00 17.75 202 GLY A C 1
ATOM 1424 O O . GLY A 1 205 ? 4.907 15.410 -1.198 1.00 21.70 202 GLY A O 1
ATOM 1425 N N . ASN A 1 206 ? 6.377 14.456 -2.651 1.00 15.53 203 ASN A N 1
ATOM 1426 C CA . ASN A 1 206 ? 5.499 13.366 -3.139 1.00 14.05 203 ASN A CA 1
ATOM 1427 C C . ASN A 1 206 ? 6.143 12.040 -2.735 1.00 13.87 203 ASN A C 1
ATOM 1428 O O . ASN A 1 206 ? 7.076 11.594 -3.423 1.00 13.95 203 ASN A O 1
ATOM 1433 N N . GLN A 1 207 ? 5.694 11.460 -1.618 1.00 12.40 204 GLN A N 1
ATOM 1434 C CA . GLN A 1 207 ? 6.276 10.212 -1.064 1.00 12.36 204 GLN A CA 1
ATOM 1435 C C . GLN A 1 207 ? 6.089 9.065 -2.067 1.00 11.92 204 GLN A C 1
ATOM 1436 O O . GLN A 1 207 ? 7.014 8.261 -2.192 1.00 12.63 204 GLN A O 1
ATOM 1442 N N . VAL A 1 208 ? 4.944 8.976 -2.755 1.00 12.37 205 VAL A N 1
ATOM 1443 C CA . VAL A 1 208 ? 4.684 7.871 -3.726 1.00 13.39 205 VAL A CA 1
ATOM 1444 C C . VAL A 1 208 ? 5.781 7.893 -4.796 1.00 12.88 205 VAL A C 1
ATOM 1445 O O . VAL A 1 208 ? 6.382 6.837 -5.051 1.00 12.81 205 VAL A O 1
ATOM 1449 N N . ALA A 1 209 ? 6.027 9.053 -5.408 1.00 12.78 206 ALA A N 1
ATOM 1450 C CA . ALA A 1 209 ? 7.049 9.210 -6.470 1.00 13.42 206 ALA A CA 1
ATOM 1451 C C . ALA A 1 209 ? 8.426 8.823 -5.913 1.00 12.74 206 ALA A C 1
ATOM 1452 O O . ALA A 1 209 ? 9.206 8.184 -6.647 1.00 13.41 206 ALA A O 1
ATOM 1454 N N . PHE A 1 210 ? 8.722 9.174 -4.659 1.00 12.28 207 PHE A N 1
ATOM 1455 C CA . PHE A 1 210 ? 10.025 8.853 -4.027 1.00 11.64 207 PHE A CA 1
ATOM 1456 C C . PHE A 1 210 ? 10.192 7.331 -3.936 1.00 11.73 207 PHE A C 1
ATOM 1457 O O . PHE A 1 210 ? 11.237 6.801 -4.354 1.00 12.13 207 PHE A O 1
ATOM 1465 N N . PHE A 1 211 ? 9.204 6.629 -3.388 1.00 11.60 208 PHE A N 1
ATOM 1466 C CA . PHE A 1 211 ? 9.302 5.161 -3.185 1.00 11.83 208 PHE A CA 1
ATOM 1467 C C . PHE A 1 211 ? 9.248 4.444 -4.541 1.00 12.42 208 PHE A C 1
ATOM 1468 O O . PHE A 1 211 ? 9.925 3.421 -4.688 1.00 12.70 208 PHE A O 1
ATOM 1476 N N . GLU A 1 212 ? 8.518 4.980 -5.521 1.00 12.90 209 GLU A N 1
ATOM 1477 C CA . GLU A 1 212 ? 8.481 4.412 -6.898 1.00 13.90 209 GLU A CA 1
ATOM 1478 C C . GLU A 1 212 ? 9.896 4.397 -7.500 1.00 13.70 209 GLU A C 1
ATOM 1479 O O . GLU A 1 212 ? 10.212 3.451 -8.257 1.00 14.98 209 GLU A O 1
ATOM 1485 N N . SER A 1 213 ? 10.710 5.411 -7.197 1.00 12.87 210 SER A N 1
ATOM 1486 C CA . SER A 1 213 ? 12.134 5.504 -7.611 1.00 14.09 210 SER A CA 1
ATOM 1487 C C . SER A 1 213 ? 13.008 4.628 -6.705 1.00 13.88 210 SER A C 1
ATOM 1488 O O . SER A 1 213 ? 13.899 3.937 -7.214 1.00 13.84 210 SER A O 1
ATOM 1491 N N . ALA A 1 214 ? 12.768 4.658 -5.397 1.00 13.07 211 ALA A N 1
ATOM 1492 C CA . ALA A 1 214 ? 13.659 4.037 -4.393 1.00 13.12 211 ALA A CA 1
ATOM 1493 C C . ALA A 1 214 ? 13.617 2.506 -4.496 1.00 12.70 211 ALA A C 1
ATOM 1494 O O . ALA A 1 214 ? 14.683 1.892 -4.392 1.00 13.42 211 ALA A O 1
ATOM 1496 N N . PHE A 1 215 ? 12.438 1.903 -4.664 1.00 12.75 212 PHE A N 1
ATOM 1497 C CA . PHE A 1 215 ? 12.274 0.425 -4.581 1.00 13.64 212 PHE A CA 1
ATOM 1498 C C . PHE A 1 215 ? 13.110 -0.261 -5.663 1.00 14.71 212 PHE A C 1
ATOM 1499 O O . PHE A 1 215 ? 13.941 -1.104 -5.334 1.00 15.53 212 PHE A O 1
ATOM 1507 N N . PRO A 1 216 ? 12.956 0.065 -6.972 1.00 14.86 213 PRO A N 1
ATOM 1508 C CA . PRO A 1 216 ? 13.744 -0.601 -8.006 1.00 15.04 213 PRO A CA 1
ATOM 1509 C C . PRO A 1 216 ? 15.252 -0.379 -7.822 1.00 14.83 213 PRO A C 1
ATOM 1510 O O . PRO A 1 216 ? 16.009 -1.297 -8.073 1.00 15.43 213 PRO A O 1
ATOM 1514 N N . PHE A 1 217 ? 15.642 0.818 -7.374 1.00 13.39 214 PHE A N 1
ATOM 1515 C CA . PHE A 1 217 ? 17.049 1.165 -7.053 1.00 13.52 214 PHE A CA 1
ATOM 1516 C C . PHE A 1 217 ? 17.572 0.201 -5.981 1.00 12.71 214 PHE A C 1
ATOM 1517 O O . PHE A 1 217 ? 18.599 -0.451 -6.202 1.00 13.67 214 PHE A O 1
ATOM 1525 N N . LEU A 1 218 ? 16.884 0.114 -4.840 1.00 12.19 215 LEU A N 1
ATOM 1526 C CA . LEU A 1 218 ? 17.331 -0.716 -3.690 1.00 12.22 215 LEU A CA 1
ATOM 1527 C C . LEU A 1 218 ? 17.260 -2.207 -4.043 1.00 12.21 215 LEU A C 1
ATOM 1528 O O . LEU A 1 218 ? 18.158 -2.956 -3.626 1.00 12.23 215 LEU A O 1
ATOM 1533 N N . ASP A 1 219 ? 16.232 -2.629 -4.777 1.00 12.91 216 ASP A N 1
ATOM 1534 C CA . ASP A 1 219 ? 16.029 -4.055 -5.151 1.00 13.60 216 ASP A CA 1
ATOM 1535 C C . ASP A 1 219 ? 17.231 -4.579 -5.947 1.00 13.60 216 ASP A C 1
ATOM 1536 O O . ASP A 1 219 ? 17.462 -5.799 -5.899 1.00 14.74 216 ASP A O 1
ATOM 1541 N N . GLY A 1 220 ? 17.959 -3.698 -6.644 1.00 13.42 217 GLY A N 1
ATOM 1542 C CA . GLY A 1 220 ? 19.115 -4.073 -7.481 1.00 13.76 217 GLY A CA 1
ATOM 1543 C C . GLY A 1 220 ? 20.433 -4.087 -6.720 1.00 13.32 217 GLY A C 1
ATOM 1544 O O . GLY A 1 220 ? 21.441 -4.498 -7.319 1.00 14.34 217 GLY A O 1
ATOM 1545 N N . LEU A 1 221 ? 20.460 -3.642 -5.458 1.00 13.15 218 LEU A N 1
ATOM 1546 C CA . LEU A 1 221 ? 21.716 -3.510 -4.667 1.00 13.82 218 LEU A CA 1
ATOM 1547 C C . LEU A 1 221 ? 21.943 -4.776 -3.835 1.00 13.09 218 LEU A C 1
ATOM 1548 O O . LEU A 1 221 ? 21.246 -4.961 -2.818 1.00 13.28 218 LEU A O 1
ATOM 1553 N N . SER A 1 222 ? 22.932 -5.585 -4.221 1.00 13.09 219 SER A N 1
ATOM 1554 C CA A SER A 1 222 ? 23.273 -6.864 -3.544 0.50 13.04 219 SER A CA 1
ATOM 1555 C CA B SER A 1 222 ? 23.255 -6.865 -3.538 0.50 12.94 219 SER A CA 1
ATOM 1556 C C . SER A 1 222 ? 23.722 -6.604 -2.100 1.00 12.96 219 SER A C 1
ATOM 1557 O O . SER A 1 222 ? 23.544 -7.502 -1.265 1.00 14.86 219 SER A O 1
ATOM 1562 N N . TYR A 1 223 ? 24.281 -5.424 -1.826 1.00 12.36 220 TYR A N 1
ATOM 1563 C CA . TYR A 1 223 ? 24.808 -5.075 -0.478 1.00 12.31 220 TYR A CA 1
ATOM 1564 C C . TYR A 1 223 ? 23.699 -4.545 0.443 1.00 12.38 220 TYR A C 1
ATOM 1565 O O . TYR A 1 223 ? 23.998 -4.318 1.631 1.00 13.24 220 TYR A O 1
ATOM 1574 N N . VAL A 1 224 ? 22.471 -4.355 -0.051 1.00 12.84 221 VAL A N 1
ATOM 1575 C CA . VAL A 1 224 ? 21.303 -4.007 0.816 1.00 12.27 221 VAL A CA 1
ATOM 1576 C C . VAL A 1 224 ? 20.539 -5.299 1.125 1.00 12.50 221 VAL A C 1
ATOM 1577 O O . VAL A 1 224 ? 19.945 -5.876 0.204 1.00 14.58 221 VAL A O 1
ATOM 1581 N N . LEU A 1 225 ? 20.552 -5.731 2.387 1.00 11.70 222 LEU A N 1
ATOM 1582 C CA . LEU A 1 225 ? 19.858 -6.969 2.832 1.00 13.59 222 LEU A CA 1
ATOM 1583 C C . LEU A 1 225 ? 18.351 -6.707 2.910 1.00 12.41 222 LEU A C 1
ATOM 1584 O O . LEU A 1 225 ? 17.560 -7.513 2.375 1.00 12.78 222 LEU A O 1
ATOM 1589 N N . LEU A 1 226 ? 17.975 -5.630 3.596 1.00 11.16 223 LEU A N 1
ATOM 1590 C CA . LEU A 1 226 ? 16.561 -5.295 3.897 1.00 11.10 223 LEU A CA 1
ATOM 1591 C C . LEU A 1 226 ? 16.389 -3.783 3.831 1.00 10.48 223 LEU A C 1
ATOM 1592 O O . LEU A 1 226 ? 17.332 -3.058 4.204 1.00 10.76 223 LEU A O 1
ATOM 1597 N N . TYR A 1 227 ? 15.211 -3.332 3.415 1.00 10.57 224 TYR A N 1
ATOM 1598 C CA . TYR A 1 227 ? 14.809 -1.919 3.587 1.00 10.74 224 TYR A CA 1
ATOM 1599 C C . TYR A 1 227 ? 13.377 -1.861 4.112 1.00 10.24 224 TYR A C 1
ATOM 1600 O O . TYR A 1 227 ? 12.516 -2.682 3.747 1.00 10.80 224 TYR A O 1
ATOM 1609 N N . PHE A 1 228 ? 13.152 -0.900 4.998 1.00 10.55 225 PHE A N 1
ATOM 1610 C CA . PHE A 1 228 ? 11.878 -0.701 5.726 1.00 10.69 225 PHE A CA 1
ATOM 1611 C C . PHE A 1 228 ? 11.449 0.745 5.536 1.00 10.56 225 PHE A C 1
ATOM 1612 O O . PHE A 1 228 ? 12.006 1.638 6.167 1.00 11.06 225 PHE A O 1
ATOM 1620 N N . PRO A 1 229 ? 10.483 1.039 4.642 1.00 10.62 226 PRO A N 1
ATOM 1621 C CA . PRO A 1 229 ? 9.924 2.384 4.573 1.00 10.74 226 PRO A CA 1
ATOM 1622 C C . PRO A 1 229 ? 9.390 2.803 5.947 1.00 10.99 226 PRO A C 1
ATOM 1623 O O . PRO A 1 229 ? 8.798 1.991 6.626 1.00 11.90 226 PRO A O 1
ATOM 1627 N N . PHE A 1 230 ? 9.628 4.051 6.326 1.00 10.23 227 PHE A N 1
ATOM 1628 C CA . PHE A 1 230 ? 8.875 4.688 7.431 1.00 10.44 227 PHE A CA 1
ATOM 1629 C C . PHE A 1 230 ? 7.581 5.185 6.797 1.00 10.55 227 PHE A C 1
ATOM 1630 O O . PHE A 1 230 ? 7.650 6.090 5.972 1.00 11.31 227 PHE A O 1
ATOM 1638 N N . VAL A 1 231 ? 6.419 4.592 7.112 1.00 10.74 228 VAL A N 1
ATOM 1639 C CA . VAL A 1 231 ? 6.180 3.740 8.271 1.00 10.74 228 VAL A CA 1
ATOM 1640 C C . VAL A 1 231 ? 4.966 2.845 7.966 1.00 11.07 228 VAL A C 1
ATOM 1641 O O . VAL A 1 231 ? 4.053 3.305 7.263 1.00 11.72 228 VAL A O 1
ATOM 1645 N N . ALA A 1 232 ? 4.933 1.621 8.491 1.00 10.89 229 ALA A N 1
ATOM 1646 C CA . ALA A 1 232 ? 3.831 0.656 8.265 1.00 11.37 229 ALA A CA 1
ATOM 1647 C C . ALA A 1 232 ? 2.706 0.908 9.281 1.00 11.42 229 ALA A C 1
ATOM 1648 O O . ALA A 1 232 ? 2.470 0.047 10.142 1.00 11.74 229 ALA A O 1
ATOM 1650 N N . THR A 1 233 ? 2.039 2.058 9.180 1.00 11.39 230 THR A N 1
ATOM 1651 C CA . THR A 1 233 ? 0.848 2.407 9.996 1.00 11.45 230 THR A CA 1
ATOM 1652 C C . THR A 1 233 ? -0.082 3.303 9.167 1.00 11.20 230 THR A C 1
ATOM 1653 O O . THR A 1 233 ? 0.223 3.558 7.977 1.00 11.28 230 THR A O 1
ATOM 1657 N N . SER A 1 234 ? -1.185 3.746 9.766 1.00 11.61 231 SER A N 1
ATOM 1658 C CA . SER A 1 234 ? -2.177 4.657 9.141 1.00 11.78 231 SER A CA 1
ATOM 1659 C C . SER A 1 234 ? -1.883 6.096 9.550 1.00 12.12 231 SER A C 1
ATOM 1660 O O . SER A 1 234 ? -1.285 6.338 10.595 1.00 11.81 231 SER A O 1
ATOM 1663 N N . PRO A 1 235 ? -2.320 7.096 8.756 1.00 12.34 232 PRO A N 1
ATOM 1664 C CA . PRO A 1 235 ? -2.203 8.497 9.163 1.00 12.39 232 PRO A CA 1
ATOM 1665 C C . PRO A 1 235 ? -2.829 8.790 10.536 1.00 12.58 232 PRO A C 1
ATOM 1666 O O . PRO A 1 235 ? -2.229 9.513 11.307 1.00 12.95 232 PRO A O 1
ATOM 1670 N N . ALA A 1 236 ? -4.013 8.243 10.818 1.00 12.67 233 ALA A N 1
ATOM 1671 C CA . ALA A 1 236 ? -4.739 8.498 12.086 1.00 12.72 233 ALA A CA 1
ATOM 1672 C C . ALA A 1 236 ? -3.906 8.000 13.268 1.00 12.00 233 ALA A C 1
ATOM 1673 O O . ALA A 1 236 ? -3.856 8.710 14.295 1.00 13.22 233 ALA A O 1
ATOM 1675 N N . LEU A 1 237 ? -3.294 6.821 13.148 1.00 11.73 234 LEU A N 1
ATOM 1676 C CA . LEU A 1 237 ? -2.497 6.229 14.257 1.00 12.09 234 LEU A CA 1
ATOM 1677 C C . LEU A 1 237 ? -1.188 7.009 14.421 1.00 11.52 234 LEU A C 1
ATOM 1678 O O . LEU A 1 237 ? -0.807 7.282 15.574 1.00 12.96 234 LEU A O 1
ATOM 1683 N N . LEU A 1 238 ? -0.543 7.401 13.324 1.00 12.29 235 LEU A N 1
ATOM 1684 C CA . LEU A 1 238 ? 0.694 8.220 13.378 1.00 12.46 235 LEU A CA 1
ATOM 1685 C C . LEU A 1 238 ? 0.389 9.571 14.037 1.00 13.40 235 LEU A C 1
ATOM 1686 O O . LEU A 1 238 ? 1.188 10.012 14.890 1.00 13.75 235 LEU A O 1
ATOM 1691 N N . GLN A 1 239 ? -0.721 10.213 13.662 1.00 14.38 236 GLN A N 1
ATOM 1692 C CA . GLN A 1 239 ? -1.121 11.533 14.223 1.00 15.83 236 GLN A CA 1
ATOM 1693 C C . GLN A 1 239 ? -1.351 11.390 15.728 1.00 15.76 236 GLN A C 1
ATOM 1694 O O . GLN A 1 239 ? -0.891 12.261 16.480 1.00 16.96 236 GLN A O 1
ATOM 1700 N N . ALA A 1 240 ? -2.044 10.329 16.138 1.00 14.10 237 ALA A N 1
ATOM 1701 C CA . ALA A 1 240 ? -2.454 10.098 17.544 1.00 14.43 237 ALA A CA 1
ATOM 1702 C C . ALA A 1 240 ? -1.234 9.786 18.418 1.00 15.16 237 ALA A C 1
ATOM 1703 O O . ALA A 1 240 ? -1.252 10.174 19.606 1.00 17.38 237 ALA A O 1
ATOM 1705 N N . ASN A 1 241 ? -0.220 9.103 17.876 1.00 13.67 238 ASN A N 1
ATOM 1706 C CA . ASN A 1 241 ? 0.829 8.448 18.704 1.00 14.67 238 ASN A CA 1
ATOM 1707 C C . ASN A 1 241 ? 2.237 8.960 18.394 1.00 13.52 238 ASN A C 1
ATOM 1708 O O . ASN A 1 241 ? 3.150 8.642 19.169 1.00 15.62 238 ASN A O 1
ATOM 1713 N N . ASP A 1 242 ? 2.435 9.715 17.317 1.00 13.90 239 ASP A N 1
ATOM 1714 C CA . ASP A 1 242 ? 3.788 10.212 16.960 1.00 14.29 239 ASP A CA 1
ATOM 1715 C C . ASP A 1 242 ? 3.659 11.577 16.299 1.00 13.78 239 ASP A C 1
ATOM 1716 O O . ASP A 1 242 ? 3.974 11.735 15.121 1.00 13.50 239 ASP A O 1
ATOM 1721 N N . PRO A 1 243 ? 3.212 12.612 17.042 1.00 14.40 240 PRO A N 1
ATOM 1722 C CA . PRO A 1 243 ? 3.128 13.960 16.484 1.00 14.77 240 PRO A CA 1
ATOM 1723 C C . PRO A 1 243 ? 4.490 14.447 15.959 1.00 14.75 240 PRO A C 1
ATOM 1724 O O . PRO A 1 243 ? 4.504 15.200 14.999 1.00 14.90 240 PRO A O 1
ATOM 1728 N N . GLY A 1 244 ? 5.591 13.999 16.574 1.00 14.12 241 GLY A N 1
ATOM 1729 C CA . GLY A 1 244 ? 6.964 14.315 16.133 1.00 14.18 241 GLY A CA 1
ATOM 1730 C C . GLY A 1 244 ? 7.199 13.861 14.701 1.00 13.98 241 GLY A C 1
ATOM 1731 O O . GLY A 1 244 ? 7.699 14.666 13.887 1.00 14.28 241 GLY A O 1
ATOM 1732 N N . ALA A 1 245 ? 6.837 12.618 14.377 1.00 14.22 242 ALA A N 1
ATOM 1733 C CA . ALA A 1 245 ? 6.948 12.069 13.004 1.00 15.15 242 ALA A CA 1
ATOM 1734 C C . ALA A 1 245 ? 6.075 12.896 12.054 1.00 15.81 242 ALA A C 1
ATOM 1735 O O . ALA A 1 245 ? 6.516 13.152 10.927 1.00 17.62 242 ALA A O 1
ATOM 1737 N N . VAL A 1 246 ? 4.875 13.299 12.477 1.00 15.84 243 VAL A N 1
ATOM 1738 C CA . VAL A 1 246 ? 3.934 14.057 11.596 1.00 16.76 243 VAL A CA 1
ATOM 1739 C C . VAL A 1 246 ? 4.546 15.425 11.256 1.00 17.36 243 VAL A C 1
ATOM 1740 O O . VAL A 1 246 ? 4.408 15.835 10.095 1.00 19.61 243 VAL A O 1
ATOM 1744 N N . THR A 1 247 ? 5.207 16.108 12.200 1.00 17.30 244 THR A N 1
ATOM 1745 C CA . THR A 1 247 ? 5.826 17.440 11.936 1.00 17.99 244 THR A CA 1
ATOM 1746 C C . THR A 1 247 ? 7.042 17.284 11.010 1.00 18.47 244 THR A C 1
ATOM 1747 O O . THR A 1 247 ? 7.250 18.180 10.177 1.00 21.16 244 THR A O 1
ATOM 1751 N N . THR A 1 248 ? 7.795 16.186 11.125 1.00 16.73 245 THR A N 1
ATOM 1752 C CA . THR A 1 248 ? 9.074 15.959 10.395 1.00 18.23 245 THR A CA 1
ATOM 1753 C C . THR A 1 248 ? 8.800 15.362 9.010 1.00 16.86 245 THR A C 1
ATOM 1754 O O . THR A 1 248 ? 9.364 15.868 8.018 1.00 17.91 245 THR A O 1
ATOM 1758 N N . VAL A 1 249 ? 7.982 14.312 8.959 1.00 14.90 246 VAL A N 1
ATOM 1759 C CA . VAL A 1 249 ? 7.767 13.456 7.756 1.00 14.45 246 VAL A CA 1
ATOM 1760 C C . VAL A 1 249 ? 6.420 13.789 7.102 1.00 14.57 246 VAL A C 1
ATOM 1761 O O . VAL A 1 249 ? 6.325 13.697 5.863 1.00 15.04 246 VAL A O 1
ATOM 1765 N N . GLY A 1 250 ? 5.407 14.135 7.902 1.00 14.44 247 GLY A N 1
ATOM 1766 C CA . GLY A 1 250 ? 3.998 14.145 7.466 1.00 14.59 247 GLY A CA 1
ATOM 1767 C C . GLY A 1 250 ? 3.431 12.736 7.480 1.00 13.70 247 GLY A C 1
ATOM 1768 O O . GLY A 1 250 ? 4.075 11.854 8.064 1.00 14.71 247 GLY A O 1
ATOM 1769 N N . THR A 1 251 ? 2.267 12.525 6.863 1.00 13.21 248 THR A N 1
ATOM 1770 C CA . THR A 1 251 ? 1.545 11.222 6.852 1.00 13.43 248 THR A CA 1
ATOM 1771 C C . THR A 1 251 ? 1.595 10.585 5.456 1.00 13.16 248 THR A C 1
ATOM 1772 O O . THR A 1 251 ? 0.990 9.518 5.288 1.00 12.88 248 THR A O 1
ATOM 1776 N N . GLY A 1 252 ? 2.323 11.182 4.508 1.00 12.86 249 GLY A N 1
ATOM 1777 C CA . GLY A 1 252 ? 2.361 10.734 3.103 1.00 12.69 249 GLY A CA 1
ATOM 1778 C C . GLY A 1 252 ? 3.045 9.391 2.913 1.00 11.93 249 GLY A C 1
ATOM 1779 O O . GLY A 1 252 ? 2.816 8.763 1.865 1.00 12.52 249 GLY A O 1
ATOM 1780 N N . SER A 1 253 ? 3.885 8.956 3.855 1.00 12.08 250 SER A N 1
ATOM 1781 C CA . SER A 1 253 ? 4.656 7.690 3.728 1.00 11.79 250 SER A CA 1
ATOM 1782 C C . SER A 1 253 ? 4.000 6.552 4.527 1.00 12.01 250 SER A C 1
ATOM 1783 O O . SER A 1 253 ? 4.605 5.462 4.617 1.00 12.08 250 SER A O 1
ATOM 1786 N N . CYS A 1 254 ? 2.804 6.775 5.075 1.00 11.85 251 CYS A N 1
ATOM 1787 C CA . CYS A 1 254 ? 2.031 5.729 5.791 1.00 11.67 251 CYS A CA 1
ATOM 1788 C C . CYS A 1 254 ? 1.624 4.635 4.804 1.00 11.30 251 CYS A C 1
ATOM 1789 O O . CYS A 1 254 ? 1.048 4.984 3.767 1.00 12.33 251 CYS A O 1
ATOM 1792 N N . LEU A 1 255 ? 1.924 3.370 5.108 1.00 11.54 252 LEU A N 1
ATOM 1793 C CA . LEU A 1 255 ? 1.652 2.236 4.179 1.00 11.57 252 LEU A CA 1
ATOM 1794 C C . LEU A 1 255 ? 0.178 1.832 4.244 1.00 11.73 252 LEU A C 1
ATOM 1795 O O . LEU A 1 255 ? -0.269 1.132 3.328 1.00 11.40 252 LEU A O 1
ATOM 1800 N N . TYR A 1 256 ? -0.538 2.216 5.301 1.00 11.87 253 TYR A N 1
ATOM 1801 C CA . TYR A 1 256 ? -1.961 1.851 5.492 1.00 12.04 253 TYR A CA 1
ATOM 1802 C C . TYR A 1 256 ? -2.856 3.074 5.308 1.00 12.65 253 TYR A C 1
ATOM 1803 O O . TYR A 1 256 ? -2.431 4.212 5.585 1.00 11.95 253 TYR A O 1
ATOM 1812 N N . THR A 1 257 ? -4.082 2.817 4.857 1.00 13.47 254 THR A N 1
ATOM 1813 C CA . THR A 1 257 ? -5.216 3.765 4.933 1.00 14.03 254 THR A CA 1
ATOM 1814 C C . THR A 1 257 ? -5.737 3.759 6.369 1.00 13.94 254 THR A C 1
ATOM 1815 O O . THR A 1 257 ? -5.394 2.829 7.128 1.00 14.33 254 THR A O 1
ATOM 1819 N N . ASN A 1 258 ? -6.580 4.728 6.710 1.00 15.08 255 ASN A N 1
ATOM 1820 C CA . ASN A 1 258 ? -7.180 4.830 8.064 1.00 15.63 255 ASN A CA 1
ATOM 1821 C C . ASN A 1 258 ? -8.079 3.616 8.336 1.00 15.42 255 ASN A C 1
ATOM 1822 O O . ASN A 1 258 ? -8.272 3.303 9.519 1.00 16.85 255 ASN A O 1
ATOM 1827 N N . ALA A 1 259 ? -8.573 2.934 7.296 1.00 14.82 256 ALA A N 1
ATOM 1828 C CA . ALA A 1 259 ? -9.420 1.721 7.415 1.00 15.01 256 ALA A CA 1
ATOM 1829 C C . ALA A 1 259 ? -8.568 0.463 7.638 1.00 14.00 256 ALA A C 1
ATOM 1830 O O . ALA A 1 259 ? -9.145 -0.569 8.027 1.00 14.39 256 ALA A O 1
ATOM 1832 N N . GLY A 1 260 ? -7.262 0.526 7.378 1.00 13.34 257 GLY A N 1
ATOM 1833 C CA . GLY A 1 260 ? -6.345 -0.616 7.561 1.00 13.49 257 GLY A CA 1
ATOM 1834 C C . GLY A 1 260 ? -6.112 -1.401 6.280 1.00 12.96 257 GLY A C 1
ATOM 1835 O O . GLY A 1 260 ? -5.627 -2.541 6.374 1.00 13.80 257 GLY A O 1
ATOM 1836 N N . GLY A 1 261 ? -6.409 -0.808 5.122 1.00 12.76 258 GLY A N 1
ATOM 1837 C CA . GLY A 1 261 ? -6.034 -1.342 3.799 1.00 13.23 258 GLY A CA 1
ATOM 1838 C C . GLY A 1 261 ? -4.720 -0.732 3.328 1.00 13.65 258 GLY A C 1
ATOM 1839 O O . GLY A 1 261 ? -4.166 0.145 3.985 1.00 13.42 258 GLY A O 1
ATOM 1840 N N . PRO A 1 262 ? -4.182 -1.169 2.170 1.00 13.93 259 PRO A N 1
ATOM 1841 C CA . PRO A 1 262 ? -2.968 -0.567 1.627 1.00 13.60 259 PRO A CA 1
ATOM 1842 C C . PRO A 1 262 ? -3.257 0.836 1.074 1.00 13.32 259 PRO A C 1
ATOM 1843 O O . PRO A 1 262 ? -4.229 1.007 0.361 1.00 14.44 259 PRO A O 1
ATOM 1847 N N . SER A 1 263 ? -2.406 1.799 1.424 1.00 12.68 260 SER A N 1
ATOM 1848 C CA . SER A 1 263 ? -2.367 3.158 0.835 1.00 13.34 260 SER A CA 1
ATOM 1849 C C . SER A 1 263 ? -1.730 3.053 -0.555 1.00 13.49 260 SER A C 1
ATOM 1850 O O . SER A 1 263 ? -1.300 1.948 -0.922 1.00 12.94 260 SER A O 1
ATOM 1853 N N . SER A 1 264 ? -1.621 4.163 -1.284 1.00 13.79 261 SER A N 1
ATOM 1854 C CA . SER A 1 264 ? -0.881 4.202 -2.570 1.00 15.43 261 SER A CA 1
ATOM 1855 C C . SER A 1 264 ? 0.575 3.785 -2.334 1.00 14.63 261 SER A C 1
ATOM 1856 O O . SER A 1 264 ? 1.140 3.127 -3.217 1.00 16.39 261 SER A O 1
ATOM 1859 N N . VAL A 1 265 ? 1.152 4.109 -1.170 1.00 13.60 262 VAL A N 1
ATOM 1860 C CA . VAL A 1 265 ? 2.548 3.697 -0.832 1.00 13.48 262 VAL A CA 1
ATOM 1861 C C . VAL A 1 265 ? 2.539 2.209 -0.465 1.00 13.20 262 VAL A C 1
ATOM 1862 O O . VAL A 1 265 ? 3.421 1.487 -0.943 1.00 13.15 262 VAL A O 1
ATOM 1866 N N . GLY A 1 266 ? 1.580 1.768 0.353 1.00 13.07 263 GLY A N 1
ATOM 1867 C CA . GLY A 1 266 ? 1.391 0.337 0.661 1.00 13.62 263 GLY A CA 1
ATOM 1868 C C . GLY A 1 266 ? 1.339 -0.509 -0.605 1.00 13.34 263 GLY A C 1
ATOM 1869 O O . GLY A 1 266 ? 1.952 -1.591 -0.628 1.00 12.70 263 GLY A O 1
ATOM 1870 N N . ASN A 1 267 ? 0.651 -0.032 -1.642 1.00 13.28 264 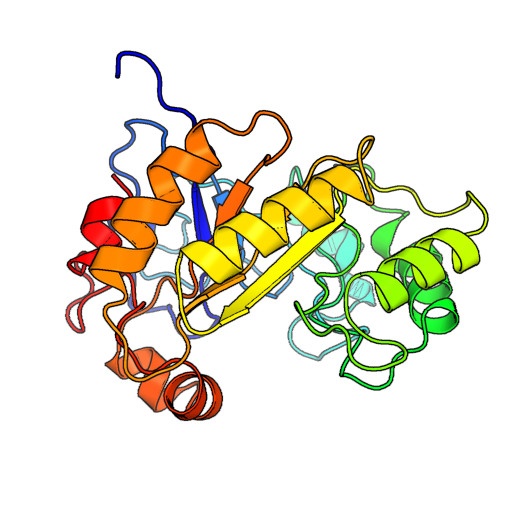ASN A N 1
ATOM 1871 C CA . ASN A 1 267 ? 0.479 -0.768 -2.923 1.00 14.38 264 ASN A CA 1
ATOM 1872 C C . ASN A 1 267 ? 1.838 -1.031 -3.585 1.00 14.39 264 ASN A C 1
ATOM 1873 O O . ASN A 1 267 ? 1.929 -2.022 -4.331 1.00 16.12 264 ASN A O 1
ATOM 1878 N N . LEU A 1 268 ? 2.853 -0.201 -3.324 1.00 13.23 265 LEU A N 1
ATOM 1879 C CA . LEU A 1 268 ? 4.219 -0.374 -3.890 1.00 13.95 265 LEU A CA 1
ATOM 1880 C C . LEU A 1 268 ? 4.927 -1.561 -3.224 1.00 13.04 265 LEU A C 1
ATOM 1881 O O . LEU A 1 268 ? 5.908 -2.055 -3.790 1.00 14.16 265 LEU A O 1
ATOM 1886 N N . MET A 1 269 ? 4.473 -1.993 -2.045 1.00 13.64 266 MET A N 1
ATOM 1887 C CA . MET A 1 269 ? 5.151 -3.063 -1.267 1.00 14.14 266 MET A CA 1
ATOM 1888 C C . MET A 1 269 ? 4.957 -4.423 -1.946 1.00 13.78 266 MET A C 1
ATOM 1889 O O . MET A 1 269 ? 5.847 -5.268 -1.796 1.00 14.57 266 MET A O 1
ATOM 1894 N N . TYR A 1 270 ? 3.865 -4.618 -2.689 1.00 14.73 267 TYR A N 1
ATOM 1895 C CA . TYR A 1 270 ? 3.532 -5.919 -3.326 1.00 15.80 267 TYR A CA 1
ATOM 1896 C C . TYR A 1 270 ? 4.581 -6.242 -4.395 1.00 16.75 267 TYR A C 1
ATOM 1897 O O . TYR A 1 270 ? 5.046 -7.378 -4.434 1.00 17.03 267 TYR A O 1
#

Foldseek 3Di:
DQAALQFEEAQAEQLALDAAQLLLCPPSRNYAEYEHQALDDHNYVVVDNNNHQYAHEQQDLADPRHGLVCNLVSCVVRVHQEYEYHEAVQPVVQALLNQLVSQLVRVQVNPHAYERYEFELDPPPSGDVNRVVRNVVSNVPRHDHQAYEYEYEEAALVVVLVSVVVSCVVVVPHAYEHSEYFYWPDHQRLVSCVSVVVSLSPDPSHRHYYYPHAAEQVSCVVPPVVCCNTRNRNRHQAHPNRHGDSNSVSSD

Secondary structure (DSSP, 8-state):
--S----EEEE--TT-TT--GGGG--SSSSEEEEE-SSSSPPP-SSSS-TTPEE-EE--SSS-SSS-GGGHHHHHHHHT-SEEE--BSGGGTT--HHHHHHHHHHHTTTS-SEEEEEEE-S--STT-HHHHHHHHHHHHTT----SEEEEEEEES-HHHHHHHHHHHHHHSTTSEEEEEEEEEPTTS-HHHHHHHHHHHHHT-TTEEEEEES-SS-HHHHHHH-HHHHHHT-STT-SB-TTSSB-TTGGGG-

Radius of gyration: 17.09 Å; Cα contacts (8 Å, |Δi|>4): 541; chains: 1; bounding box: 48×36×43 Å

Solvent-accessible surface area: 10246 Å² total; per-residue (Å²): 136,188,168,27,57,22,25,17,0,0,0,0,6,144,23,0,64,87,9,44,0,26,47,0,34,81,61,98,28,22,9,58,5,0,0,1,50,30,0,59,58,8,30,17,66,90,76,33,32,29,78,8,42,27,9,0,3,0,10,70,60,94,35,152,50,2,35,13,76,74,1,59,60,50,30,78,149,72,55,8,63,14,0,0,2,2,44,29,1,10,89,89,82,34,67,15,63,92,0,3,73,20,0,62,112,78,0,28,83,6,102,39,105,15,0,0,0,2,0,19,28,28,124,86,116,38,51,0,21,70,6,0,54,95,0,35,84,41,4,88,80,47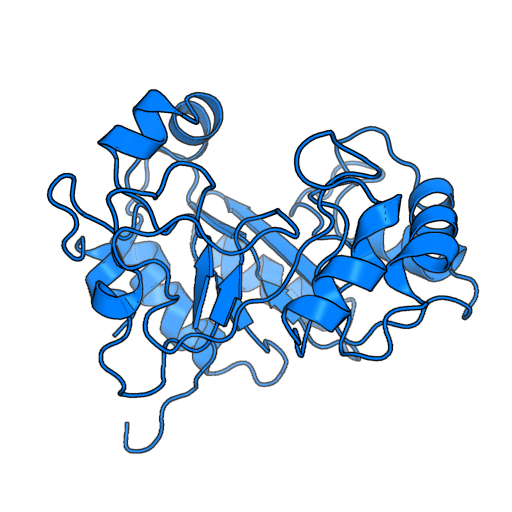,14,153,51,67,21,0,2,0,2,2,50,6,109,44,54,74,77,0,58,59,18,0,70,84,0,49,112,110,23,92,106,63,47,0,0,0,2,12,0,0,10,38,99,80,55,92,12,45,46,6,0,94,47,0,7,87,31,0,29,65,29,111,36,0,65,15,0,0,0,16,0,0,0,2,36,53,34,0,101,79,50,48,87,43,12,26,110,74,6,5,41,44,0,3,0,1,53,101,105,14,23,46,21,72,3,0,81,42,0,80